Protein 3N10 (pdb70)

CATH classification: 2.40.320.10

B-factor: mean 28.27, std 7.31, range [15.92, 54.37]

Sequence (352 aa):
HFVGKYEVELKFRVMDLTTLHEQLVAQKATAFTLNNHEKDIYLDANGQDLAKQQISMVLREMNPSGIRLWIVKGPGAERCEASNIEDVSKVQSMLATLGYHPAFTIEKQRSIYFVGKFHITVDHLTGLGDFAEIAIMTDDATELDKLKAECRDFANTFGLQVDQQEPRSYRQLLGFHFVGKYEVELKFRVMDLTTLHEQLVAQKATAFTLNNHEKDIYLDANGQDLAKQQISMVLREMNPSGIRLWIVKGPGAERCEASNIEDVSKVQSMLATLGYHPAFTIEKQRSIYFVGKFHITVDHLTGLGDFAEIAIMTDDATELDKLKAECRDFANTFGLQVDQQEPRSYRQLLGF

Foldseek 3Di:
DQDAFWKQKWKFADPDPVVLVVLCVVLVWAWDFFFWKKKWFWKAAPVRVQVVQCKIWTFIATPPVGWTWTKIADPDDIGIDIDTDNDSVVVQVVVVVVGIHGDDMFIWTWTWIDRVQWIWIWIQGVVPGIMIMIIHHDHDPVCSVVRNVVSVVVCVVSPNDPVGTDPDDVCRVVVD/DQDAFFKQKWKFADPDVPLLVVLCVVLVWDWPFAFWKKKWFWKAAPVRVQVVQCKIWIWIATPPVRWTKTKIADSDHGGIDIDTDNDSVVVQVVVVVVRIHGDDMAIWTWIWIDRVQWIKIWIQGVVQGIMIMIMHHDHDPVCNVVRNVVSQVVCVSSVGHPVRIDPDDPCVVVPD

Organism: Yersinia pestis (NCBI:txid632)

Structure (mmCIF, N/CA/C/O backbone):
data_3N10
#
_entry.id   3N10
#
_cell.length_a   64.477
_cell.length_b   38.124
_cell.length_c   80.658
_cell.angle_alpha   90.000
_cell.angle_beta   98.710
_cell.angle_gamma   90.000
#
_symmetry.space_group_name_H-M   'P 1 21 1'
#
loop_
_entity.id
_entity.type
_entity.pdbx_description
1 polymer 'Adenylate cyclase 2'
2 non-polymer "ADENOSINE-3',5'-CYCLIC-MONOPHOSPHATE"
3 non-polymer 'MANGANESE (II) ION'
4 non-polymer 'SULFATE ION'
5 water water
#
loop_
_atom_site.group_PDB
_atom_site.id
_atom_site.type_symbol
_atom_site.label_atom_id
_atom_site.label_alt_id
_atom_site.label_comp_id
_atom_site.label_asym_id
_atom_site.label_entity_id
_atom_site.label_seq_id
_atom_site.pdbx_PDB_ins_code
_atom_site.Cartn_x
_atom_site.Cartn_y
_atom_site.Cartn_z
_atom_site.occupancy
_atom_site.B_iso_or_equiv
_atom_site.auth_seq_id
_atom_site.auth_comp_id
_atom_site.auth_asym_id
_atom_site.auth_atom_id
_atom_site.pdbx_PDB_model_num
ATOM 1 N N . HIS A 1 4 ? -13.103 -4.505 19.235 1.00 40.24 4 HIS A N 1
ATOM 2 C CA . HIS A 1 4 ? -12.763 -3.950 17.880 1.00 40.15 4 HIS A CA 1
ATOM 3 C C . HIS A 1 4 ? -11.300 -3.772 17.505 1.00 40.57 4 HIS A C 1
ATOM 4 O O . HIS A 1 4 ? -10.976 -3.537 16.315 1.00 41.94 4 HIS A O 1
ATOM 11 N N . PHE A 1 5 ? -10.440 -3.828 18.503 1.00 39.62 5 PHE A N 1
ATOM 12 C CA . PHE A 1 5 ? -9.006 -3.570 18.309 1.00 38.54 5 PHE A CA 1
ATOM 13 C C . PHE A 1 5 ? -8.155 -4.646 18.955 1.00 37.52 5 PHE A C 1
ATOM 14 O O . PHE A 1 5 ? -7.055 -4.372 19.457 1.00 37.42 5 PHE A O 1
ATOM 22 N N . VAL A 1 6 ? -8.657 -5.875 18.894 1.00 36.77 6 VAL A N 1
ATOM 23 C CA . VAL A 1 6 ? -8.005 -7.012 19.525 1.00 35.41 6 VAL A CA 1
ATOM 24 C C . VAL A 1 6 ? -7.273 -7.897 18.515 1.00 34.42 6 VAL A C 1
ATOM 25 O O . VAL A 1 6 ? -7.886 -8.436 17.587 1.00 34.01 6 VAL A O 1
ATOM 29 N N . GLY A 1 7 ? -5.956 -8.013 18.687 1.00 32.80 7 GLY A N 1
ATOM 30 C CA . GLY A 1 7 ? -5.141 -8.781 17.769 1.00 33.18 7 GLY A CA 1
ATOM 31 C C . GLY A 1 7 ? -3.776 -8.230 17.466 1.00 32.71 7 GLY A C 1
ATOM 32 O O . GLY A 1 7 ? -3.372 -7.168 17.974 1.00 33.76 7 GLY A O 1
ATOM 33 N N . LYS A 1 8 ? -3.068 -8.964 16.628 1.00 30.75 8 LYS A N 1
ATOM 34 C CA . LYS A 1 8 ? -1.758 -8.604 16.159 1.00 30.54 8 LYS A CA 1
ATOM 35 C C . LYS A 1 8 ? -1.768 -8.275 14.682 1.00 27.64 8 LYS A C 1
ATOM 36 O O . LYS A 1 8 ? -0.733 -7.890 14.147 1.00 26.56 8 LYS A O 1
ATOM 42 N N . TYR A 1 9 ? -2.904 -8.502 14.009 1.00 26.87 9 TYR A N 1
ATOM 43 C CA . TYR A 1 9 ? -2.983 -8.221 12.576 1.00 26.63 9 TYR A CA 1
ATOM 44 C C . TYR A 1 9 ? -4.150 -7.298 12.306 1.00 25.46 9 TYR A C 1
ATOM 45 O O . TYR A 1 9 ? -5.216 -7.496 12.860 1.00 24.62 9 TYR A O 1
ATOM 54 N N . GLU A 1 10 ? -3.926 -6.298 11.460 1.00 26.11 10 GLU A N 1
ATOM 55 C CA . GLU A 1 10 ? -5.011 -5.412 11.057 1.00 26.61 10 GLU A CA 1
ATOM 56 C C . GLU A 1 10 ? -5.204 -5.595 9.578 1.00 25.51 10 GLU A C 1
ATOM 57 O O . GLU A 1 10 ? -4.372 -5.203 8.772 1.00 26.68 10 GLU A O 1
ATOM 63 N N . VAL A 1 11 ? -6.303 -6.245 9.237 1.00 22.02 11 VAL A N 1
ATOM 64 C CA . VAL A 1 11 ? -6.645 -6.459 7.831 1.00 22.09 11 VAL A CA 1
ATOM 65 C C . VAL A 1 11 ? -7.376 -5.209 7.325 1.00 23.14 11 VAL A C 1
ATOM 66 O O . VAL A 1 11 ? -8.328 -4.754 7.951 1.00 23.20 11 VAL A O 1
ATOM 70 N N . GLU A 1 12 ? -6.902 -4.612 6.235 1.00 23.28 12 GLU A N 1
ATOM 71 C CA . GLU A 1 12 ? -7.443 -3.301 5.845 1.00 26.01 12 GLU A CA 1
ATOM 72 C C . GLU A 1 12 ? -7.427 -3.064 4.346 1.00 24.56 12 GLU A C 1
ATOM 73 O O . GLU A 1 12 ? -6.620 -3.665 3.633 1.00 23.97 12 GLU A O 1
ATOM 79 N N . LEU A 1 13 ? -8.304 -2.166 3.909 1.00 23.02 13 LEU A N 1
ATOM 80 C CA . LEU A 1 13 ? -8.341 -1.633 2.528 1.00 22.38 13 LEU A CA 1
ATOM 81 C C . LEU A 1 13 ? -8.584 -0.143 2.683 1.00 22.28 13 LEU A C 1
ATOM 82 O O . LEU A 1 13 ? -9.560 0.263 3.315 1.00 21.51 13 LEU A O 1
ATOM 87 N N . LYS A 1 14 ? -7.694 0.677 2.114 1.00 21.83 14 LYS A N 1
ATOM 88 C CA . LYS A 1 14 ? -7.771 2.115 2.166 1.00 21.89 14 LYS A CA 1
ATOM 89 C C . LYS A 1 14 ? -8.078 2.750 0.793 1.00 21.91 14 LYS A C 1
ATOM 90 O O . LYS A 1 14 ? -7.592 2.244 -0.223 1.00 21.21 14 LYS A O 1
ATOM 96 N N . PHE A 1 15 ? -8.853 3.844 0.819 1.00 21.58 15 PHE A N 1
ATOM 97 C CA . PHE A 1 15 ? -9.334 4.563 -0.395 1.00 21.69 15 PHE A CA 1
ATOM 98 C C . PHE A 1 15 ? -9.176 6.067 -0.246 1.00 24.10 15 PHE A C 1
ATOM 99 O O . PHE A 1 15 ? -9.430 6.585 0.846 1.00 24.80 15 PHE A O 1
ATOM 107 N N . ARG A 1 16 ? -8.823 6.783 -1.325 1.00 23.98 16 ARG A N 1
ATOM 108 C CA . ARG A 1 16 ? -9.082 8.236 -1.375 1.00 26.65 16 ARG A CA 1
ATOM 109 C C . ARG A 1 16 ? -10.568 8.447 -1.355 1.00 26.39 16 ARG A C 1
ATOM 110 O O . ARG A 1 16 ? -11.341 7.599 -1.903 1.00 26.82 16 ARG A O 1
ATOM 118 N N . VAL A 1 17 ? -11.001 9.485 -0.644 1.00 26.51 17 VAL A N 1
ATOM 119 C CA . VAL A 1 17 ? -12.382 9.903 -0.640 1.00 29.83 17 VAL A CA 1
ATOM 120 C C . VAL A 1 17 ? -12.501 11.203 -1.427 1.00 32.20 17 VAL A C 1
ATOM 121 O O . VAL A 1 17 ? -11.843 12.187 -1.101 1.00 32.15 17 VAL A O 1
ATOM 125 N N . MET A 1 18 ? -13.350 11.190 -2.442 1.00 35.98 18 MET A N 1
ATOM 126 C CA . MET A 1 18 ? -13.474 12.356 -3.330 1.00 39.37 18 MET A CA 1
ATOM 127 C C . MET A 1 18 ? -14.611 13.295 -2.885 1.00 40.47 18 MET A C 1
ATOM 128 O O . MET A 1 18 ? -14.537 14.507 -3.131 1.00 41.85 18 MET A O 1
ATOM 133 N N . ASP A 1 19 ? -15.645 12.750 -2.231 1.00 41.74 19 ASP A N 1
ATOM 134 C CA . ASP A 1 19 ? -16.749 13.551 -1.690 1.00 42.36 19 ASP A CA 1
ATOM 135 C C . ASP A 1 19 ? -17.175 13.114 -0.283 1.00 41.37 19 ASP A C 1
ATOM 136 O O . ASP A 1 19 ? -17.790 12.060 -0.116 1.00 40.48 19 ASP A O 1
ATOM 141 N N . LEU A 1 20 ? -16.871 13.950 0.716 1.00 41.50 20 LEU A N 1
ATOM 142 C CA . LEU A 1 20 ? -17.208 13.674 2.116 1.00 41.02 20 LEU A CA 1
ATOM 143 C C . LEU A 1 20 ? -18.710 13.564 2.456 1.00 41.16 20 LEU A C 1
ATOM 144 O O . LEU A 1 20 ? -19.096 12.797 3.332 1.00 41.08 20 LEU A O 1
ATOM 149 N N . THR A 1 21 ? -19.555 14.333 1.759 1.00 41.51 21 THR A N 1
ATOM 150 C CA . THR A 1 21 ? -21.006 14.246 1.940 1.00 41.13 21 THR A CA 1
ATOM 151 C C . THR A 1 21 ? -21.500 12.850 1.544 1.00 39.68 21 THR A C 1
ATOM 152 O O . THR A 1 21 ? -22.275 12.238 2.272 1.00 39.05 21 THR A O 1
ATOM 156 N N . THR A 1 22 ? -21.034 12.361 0.398 1.00 39.75 22 THR A N 1
ATOM 157 C CA . THR A 1 22 ? -21.378 11.021 -0.083 1.00 39.18 22 THR A CA 1
ATOM 158 C C . THR A 1 22 ? -20.859 9.949 0.877 1.00 39.11 22 THR A C 1
ATOM 159 O O . THR A 1 22 ? -21.575 9.016 1.228 1.00 38.04 22 THR A O 1
ATOM 163 N N . LEU A 1 23 ? -19.611 10.097 1.309 1.00 37.71 23 LEU A N 1
ATOM 164 C CA . LEU A 1 23 ? -19.114 9.219 2.367 1.00 37.46 23 LEU A CA 1
ATOM 165 C C . LEU A 1 23 ? -20.059 9.230 3.571 1.00 36.21 23 LEU A C 1
ATOM 166 O O . LEU A 1 23 ? -20.427 8.183 4.090 1.00 34.90 23 LEU A O 1
ATOM 171 N N . HIS A 1 24 ? -20.467 10.410 4.035 1.00 36.61 24 HIS A N 1
ATOM 172 C CA . HIS A 1 24 ? -21.332 10.427 5.206 1.00 38.39 24 HIS A CA 1
ATOM 173 C C . HIS A 1 24 ? -22.673 9.685 4.972 1.00 38.20 24 HIS A C 1
ATOM 174 O O . HIS A 1 24 ? -23.199 9.006 5.873 1.00 38.42 24 HIS A O 1
ATOM 181 N N . GLU A 1 25 ? -23.202 9.833 3.759 1.00 38.80 25 GLU A N 1
ATOM 182 C CA . GLU A 1 25 ? -24.411 9.129 3.311 1.00 39.72 25 GLU A CA 1
ATOM 183 C C . GLU A 1 25 ? -24.168 7.630 3.277 1.00 38.70 25 GLU A C 1
ATOM 184 O O . GLU A 1 25 ? -24.991 6.869 3.784 1.00 39.68 25 GLU A O 1
ATOM 190 N N . GLN A 1 26 ? -23.046 7.213 2.679 1.00 37.67 26 GLN A N 1
ATOM 191 C CA . GLN A 1 26 ? -22.621 5.810 2.708 1.00 36.55 26 GLN A CA 1
ATOM 192 C C . GLN A 1 26 ? -22.602 5.290 4.157 1.00 36.44 26 GLN A C 1
ATOM 193 O O . GLN A 1 26 ? -23.151 4.230 4.424 1.00 36.25 26 GLN A O 1
ATOM 199 N N . LEU A 1 27 ? -22.009 6.055 5.092 1.00 36.26 27 LEU A N 1
ATOM 200 C CA . LEU A 1 27 ? -22.038 5.734 6.530 1.00 36.33 27 LEU A CA 1
ATOM 201 C C . LEU A 1 27 ? -23.437 5.543 7.100 1.00 37.46 27 LEU A C 1
ATOM 202 O O . LEU A 1 27 ? -23.692 4.564 7.801 1.00 37.71 27 LEU A O 1
ATOM 207 N N . VAL A 1 28 ? -24.318 6.505 6.810 1.00 38.10 28 VAL A N 1
ATOM 208 C CA . VAL A 1 28 ? -25.724 6.466 7.227 1.00 39.84 28 VAL A CA 1
ATOM 209 C C . VAL A 1 28 ? -26.416 5.201 6.674 1.00 39.57 28 VAL A C 1
ATOM 210 O O . VAL A 1 28 ? -27.006 4.425 7.430 1.00 39.67 28 VAL A O 1
ATOM 214 N N . ALA A 1 29 ? -26.268 4.970 5.368 1.00 40.45 29 ALA A N 1
ATOM 215 C CA . ALA A 1 29 ? -26.830 3.782 4.703 1.00 40.58 29 ALA A CA 1
ATOM 216 C C . ALA A 1 29 ? -26.417 2.456 5.348 1.00 41.06 29 ALA A C 1
ATOM 217 O O . ALA A 1 29 ? -27.173 1.473 5.312 1.00 41.29 29 ALA A O 1
ATOM 219 N N . GLN A 1 30 ? -25.225 2.420 5.945 1.00 40.10 30 GLN A N 1
ATOM 220 C CA . GLN A 1 30 ? -24.756 1.208 6.623 1.00 39.41 30 GLN A CA 1
ATOM 221 C C . GLN A 1 30 ? -25.042 1.197 8.132 1.00 38.79 30 GLN A C 1
ATOM 222 O O . GLN A 1 30 ? -24.596 0.298 8.845 1.00 38.44 30 GLN A O 1
ATOM 228 N N . LYS A 1 31 ? -25.764 2.208 8.608 1.00 38.35 31 LYS A N 1
ATOM 229 C CA . LYS A 1 31 ? -26.031 2.417 10.052 1.00 37.35 31 LYS A CA 1
ATOM 230 C C . LYS A 1 31 ? -24.778 2.453 10.939 1.00 36.48 31 LYS A C 1
ATOM 231 O O . LYS A 1 31 ? -24.801 1.990 12.097 1.00 35.98 31 LYS A O 1
ATOM 237 N N . ALA A 1 32 ? -23.695 3.032 10.405 1.00 34.94 32 ALA A N 1
ATOM 238 C CA . ALA A 1 32 ? -22.430 3.151 11.156 1.00 34.20 32 ALA A CA 1
ATOM 239 C C . ALA A 1 32 ? -22.668 3.897 12.442 1.00 33.75 32 ALA A C 1
ATOM 240 O O . ALA A 1 32 ? -23.447 4.866 12.458 1.00 34.84 32 ALA A O 1
ATOM 242 N N . THR A 1 33 ? -22.001 3.452 13.503 1.00 33.04 33 THR A N 1
ATOM 243 C CA . THR A 1 33 ? -21.993 4.162 14.797 1.00 32.13 33 THR A CA 1
ATOM 244 C C . THR A 1 33 ? -20.661 4.877 15.108 1.00 31.66 33 THR A C 1
ATOM 245 O O . THR A 1 33 ? -19.580 4.389 14.748 1.00 29.37 33 THR A O 1
ATOM 249 N N . ALA A 1 34 ? -20.710 6.041 15.766 1.00 29.86 34 ALA A N 1
ATOM 250 C CA . ALA A 1 34 ? -19.455 6.763 16.027 1.00 30.31 34 ALA A CA 1
ATOM 251 C C . ALA A 1 34 ? -18.658 6.185 17.191 1.00 31.11 34 ALA A C 1
ATOM 252 O O . ALA A 1 34 ? -19.221 5.940 18.271 1.00 32.69 34 ALA A O 1
ATOM 254 N N . PHE A 1 35 ? -17.372 5.934 16.980 1.00 28.88 35 PHE A N 1
ATOM 255 C CA . PHE A 1 35 ? -16.455 5.594 18.074 1.00 29.51 35 PHE A CA 1
ATOM 256 C C . PHE A 1 35 ? -15.807 6.846 18.593 1.00 29.95 35 PHE A C 1
ATOM 257 O O . PHE A 1 35 ? -16.083 7.272 19.718 1.00 32.93 35 PHE A O 1
ATOM 265 N N . THR A 1 36 ? -14.980 7.494 17.774 1.00 28.74 36 THR A N 1
ATOM 266 C CA . THR A 1 36 ? -14.384 8.779 18.142 1.00 28.87 36 THR A CA 1
ATOM 267 C C . THR A 1 36 ? -14.420 9.685 16.917 1.00 28.09 36 THR A C 1
ATOM 268 O O . THR A 1 36 ? -14.182 9.219 15.799 1.00 27.27 36 THR A O 1
ATOM 272 N N . LEU A 1 37 ? -14.747 10.972 17.105 1.00 26.20 37 LEU A N 1
ATOM 273 C CA . LEU A 1 37 ? -14.911 11.891 15.969 1.00 25.60 37 LEU A CA 1
ATOM 274 C C . LEU A 1 37 ? -13.965 13.069 16.036 1.00 25.89 37 LEU A C 1
ATOM 275 O O . LEU A 1 37 ? -13.736 13.615 17.132 1.00 26.53 37 LEU A O 1
ATOM 280 N N . ASN A 1 38 ? -13.390 13.386 14.879 1.00 25.62 38 ASN A N 1
ATOM 281 C CA . ASN A 1 38 ? -12.619 14.583 14.669 1.00 28.09 38 ASN A CA 1
ATOM 282 C C . ASN A 1 38 ? -11.465 14.757 15.656 1.00 28.61 38 ASN A C 1
ATOM 283 O O . ASN A 1 38 ? -11.236 15.866 16.218 1.00 29.86 38 ASN A O 1
ATOM 288 N N . ASN A 1 39 ? -10.713 13.684 15.896 1.00 26.65 39 ASN A N 1
ATOM 289 C CA . ASN A 1 39 ? -9.474 13.837 16.692 1.00 26.96 39 ASN A CA 1
ATOM 290 C C . ASN A 1 39 ? -8.290 14.272 15.891 1.00 26.47 39 ASN A C 1
ATOM 291 O O . ASN A 1 39 ? -8.115 13.823 14.742 1.00 26.45 39 ASN A O 1
ATOM 296 N N . HIS A 1 40 ? -7.470 15.160 16.470 1.00 24.73 40 HIS A N 1
ATOM 297 C CA . HIS A 1 40 ? -6.222 15.483 15.872 1.00 25.95 40 HIS A CA 1
ATOM 298 C C . HIS A 1 40 ? -5.312 14.386 16.434 1.00 25.99 40 HIS A C 1
ATOM 299 O O . HIS A 1 40 ? -5.218 14.204 17.660 1.00 26.77 40 HIS A O 1
ATOM 306 N N . GLU A 1 41 ? -4.697 13.624 15.536 1.00 24.09 41 GLU A N 1
ATOM 307 C CA . GLU A 1 41 ? -3.678 12.635 15.950 1.00 22.57 41 GLU A CA 1
ATOM 308 C C . GLU A 1 41 ? -2.296 13.115 15.521 1.00 22.08 41 GLU A C 1
ATOM 309 O O . GLU A 1 41 ? -2.055 13.449 14.353 1.00 24.85 41 GLU A O 1
ATOM 315 N N . LYS A 1 42 ? -1.390 13.141 16.485 1.00 21.71 42 LYS A N 1
ATOM 316 C CA . LYS A 1 42 ? 0.001 13.434 16.213 1.00 21.35 42 LYS A CA 1
ATOM 317 C C . LYS A 1 42 ? 0.798 12.150 16.443 1.00 21.69 42 LYS A C 1
ATOM 318 O O . LYS A 1 42 ? 0.871 11.644 17.585 1.00 21.07 42 LYS A O 1
ATOM 324 N N . ASP A 1 43 ? 1.403 11.653 15.382 1.00 19.61 43 ASP A N 1
ATOM 325 C CA . ASP A 1 43 ? 2.202 10.401 15.426 1.00 19.78 43 ASP A CA 1
ATOM 326 C C . ASP A 1 43 ? 3.684 10.735 15.348 1.00 20.84 43 ASP A C 1
ATOM 327 O O . ASP A 1 43 ? 4.141 11.211 14.310 1.00 21.06 43 ASP A O 1
ATOM 332 N N . ILE A 1 44 ? 4.426 10.428 16.420 1.00 18.99 44 ILE A N 1
ATOM 333 C CA . ILE A 1 44 ? 5.862 10.586 16.390 1.00 18.26 44 ILE A CA 1
ATOM 334 C C . ILE A 1 44 ? 6.438 9.224 16.029 1.00 18.52 44 ILE A C 1
ATOM 335 O O . ILE A 1 44 ? 6.229 8.253 16.766 1.00 17.97 44 ILE A O 1
ATOM 340 N N . TYR A 1 45 ? 7.142 9.142 14.916 1.00 17.89 45 TYR A N 1
ATOM 341 C CA . TYR A 1 45 ? 7.755 7.874 14.516 1.00 18.96 45 TYR A CA 1
ATOM 342 C C . TYR A 1 45 ? 9.164 7.841 15.061 1.00 20.05 45 TYR A C 1
ATOM 343 O O . TYR A 1 45 ? 9.922 8.811 14.914 1.00 19.62 45 TYR A O 1
ATOM 352 N N . LEU A 1 46 ? 9.525 6.699 15.620 1.00 19.50 46 LEU A N 1
ATOM 353 C CA . LEU A 1 46 ? 10.865 6.519 16.216 1.00 19.29 46 LEU A CA 1
ATOM 354 C C . LEU A 1 46 ? 11.659 5.501 15.430 1.00 20.19 46 LEU A C 1
ATOM 355 O O . LEU A 1 46 ? 11.146 4.454 14.998 1.00 21.85 46 LEU A O 1
ATOM 360 N N . ASP A 1 47 ? 12.968 5.703 15.349 1.00 20.94 47 ASP A N 1
ATOM 361 C CA . ASP A 1 47 ? 13.761 4.644 14.765 1.00 21.04 47 ASP A CA 1
ATOM 362 C C . ASP A 1 47 ? 15.208 4.779 15.275 1.00 22.24 47 ASP A C 1
ATOM 363 O O . ASP A 1 47 ? 15.578 5.789 15.896 1.00 21.42 47 ASP A O 1
ATOM 368 N N . ALA A 1 48 ? 15.998 3.744 14.981 1.00 25.27 48 ALA A N 1
ATOM 369 C CA . ALA A 1 48 ? 17.401 3.748 15.416 1.00 28.08 48 ALA A CA 1
ATOM 370 C C . ALA A 1 48 ? 18.219 4.633 14.478 1.00 31.06 48 ALA A C 1
ATOM 371 O O . ALA A 1 48 ? 17.709 5.077 13.428 1.00 32.26 48 ALA A O 1
ATOM 373 N N . ASN A 1 49 ? 19.468 4.915 14.849 1.00 33.31 49 ASN A N 1
ATOM 374 C CA . ASN A 1 49 ? 20.254 5.875 14.090 1.00 36.36 49 ASN A CA 1
ATOM 375 C C . ASN A 1 49 ? 20.441 5.520 12.621 1.00 36.65 49 ASN A C 1
ATOM 376 O O . ASN A 1 49 ? 20.461 6.414 11.766 1.00 39.43 49 ASN A O 1
ATOM 381 N N . GLY A 1 50 ? 20.593 4.236 12.335 1.00 36.40 50 GLY A N 1
ATOM 382 C CA . GLY A 1 50 ? 20.763 3.790 10.973 1.00 35.47 50 GLY A CA 1
ATOM 383 C C . GLY A 1 50 ? 19.465 3.281 10.373 1.00 35.13 50 GLY A C 1
ATOM 384 O O . GLY A 1 50 ? 19.486 2.346 9.565 1.00 35.87 50 GLY A O 1
ATOM 385 N N . GLN A 1 51 ? 18.331 3.878 10.776 1.00 33.50 51 GLN A N 1
ATOM 386 C CA . GLN A 1 51 ? 16.995 3.460 10.271 1.00 33.17 51 GLN A CA 1
ATOM 387 C C . GLN A 1 51 ? 16.769 1.942 10.380 1.00 30.80 51 GLN A C 1
ATOM 388 O O . GLN A 1 51 ? 16.119 1.323 9.530 1.00 29.48 51 GLN A O 1
ATOM 394 N N . ASP A 1 52 ? 17.267 1.322 11.461 1.00 28.72 52 ASP A N 1
ATOM 395 C CA . ASP A 1 52 ? 17.181 -0.126 11.625 1.00 28.04 52 ASP A CA 1
ATOM 396 C C . ASP A 1 52 ? 15.789 -0.751 11.466 1.00 27.69 52 ASP A C 1
ATOM 397 O O . ASP A 1 52 ? 15.679 -1.839 10.894 1.00 28.49 52 ASP A O 1
ATOM 402 N N . LEU A 1 53 ? 14.755 -0.073 12.004 1.00 24.88 53 LEU A N 1
ATOM 403 C CA . LEU A 1 53 ? 13.414 -0.611 11.944 1.00 23.99 53 LEU A CA 1
ATOM 404 C C . LEU A 1 53 ? 12.838 -0.523 10.524 1.00 23.58 53 LEU A C 1
ATOM 405 O O . LEU A 1 53 ? 12.225 -1.471 10.047 1.00 24.36 53 LEU A O 1
ATOM 410 N N . ALA A 1 54 ? 13.033 0.633 9.904 1.00 24.98 54 ALA A N 1
ATOM 411 C CA . ALA A 1 54 ? 12.512 0.867 8.515 1.00 24.85 54 ALA A CA 1
ATOM 412 C C . ALA A 1 54 ? 13.124 -0.160 7.533 1.00 27.22 54 ALA A C 1
ATOM 413 O O . ALA A 1 54 ? 12.441 -0.655 6.603 1.00 25.87 54 ALA A O 1
ATOM 415 N N . LYS A 1 55 ? 14.399 -0.490 7.743 1.00 28.49 55 LYS A N 1
ATOM 416 C CA . LYS A 1 55 ? 15.091 -1.517 6.919 1.00 30.63 55 LYS A CA 1
ATOM 417 C C . LYS A 1 55 ? 14.490 -2.936 7.097 1.00 30.22 55 LYS A C 1
ATOM 418 O O . LYS A 1 55 ? 14.772 -3.844 6.292 1.00 31.82 55 LYS A O 1
ATOM 424 N N . GLN A 1 56 ? 13.672 -3.133 8.149 1.00 29.13 56 GLN A N 1
ATOM 425 C CA . GLN A 1 56 ? 12.913 -4.344 8.415 1.00 28.71 56 GLN A CA 1
ATOM 426 C C . GLN A 1 56 ? 11.404 -4.217 8.110 1.00 27.99 56 GLN A C 1
ATOM 427 O O . GLN A 1 56 ? 10.640 -5.124 8.440 1.00 28.53 56 GLN A O 1
ATOM 433 N N . GLN A 1 57 ? 11.004 -3.111 7.474 1.00 28.53 57 GLN A N 1
ATOM 434 C CA . GLN A 1 57 ? 9.596 -2.809 7.192 1.00 29.69 57 GLN A CA 1
ATOM 435 C C . GLN A 1 57 ? 8.779 -2.663 8.493 1.00 26.43 57 GLN A C 1
ATOM 436 O O . GLN A 1 57 ? 7.611 -3.074 8.563 1.00 25.47 57 GLN A O 1
ATOM 442 N N . ILE A 1 58 ? 9.433 -2.148 9.547 1.00 23.58 58 ILE A N 1
ATOM 443 C CA . ILE A 1 58 ? 8.776 -1.925 10.824 1.00 23.07 58 ILE A CA 1
ATOM 444 C C . ILE A 1 58 ? 8.662 -0.426 11.089 1.00 20.96 58 ILE A C 1
ATOM 445 O O . ILE A 1 58 ? 9.603 0.293 10.825 1.00 21.53 58 ILE A O 1
ATOM 450 N N . SER A 1 59 ? 7.518 0.040 11.583 1.00 20.61 59 SER A N 1
ATOM 451 C CA . SER A 1 59 ? 7.364 1.411 12.042 1.00 20.47 59 SER A CA 1
ATOM 452 C C . SER A 1 59 ? 6.988 1.366 13.546 1.00 19.54 59 SER A C 1
ATOM 453 O O . SER A 1 59 ? 6.274 0.477 13.973 1.00 20.08 59 SER A O 1
ATOM 456 N N . MET A 1 60 ? 7.455 2.338 14.295 1.00 19.23 60 MET A N 1
ATOM 457 C CA . MET A 1 60 ? 7.114 2.381 15.718 1.00 19.22 60 MET A CA 1
ATOM 458 C C . MET A 1 60 ? 6.702 3.847 16.002 1.00 18.61 60 MET A C 1
ATOM 459 O O . MET A 1 60 ? 7.422 4.786 15.669 1.00 18.60 60 MET A O 1
ATOM 464 N N . VAL A 1 61 ? 5.528 3.968 16.561 1.00 18.56 61 VAL A N 1
ATOM 465 C CA . VAL A 1 61 ? 4.855 5.268 16.726 1.00 17.96 61 VAL A CA 1
ATOM 466 C C . VAL A 1 61 ? 4.452 5.481 18.185 1.00 18.52 61 VAL A C 1
ATOM 467 O O . VAL A 1 61 ? 3.917 4.551 18.847 1.00 18.83 61 VAL A O 1
ATOM 471 N N . LEU A 1 62 ? 4.621 6.725 18.644 1.00 17.42 62 LEU A N 1
ATOM 472 C CA . LEU A 1 62 ? 3.917 7.215 19.848 1.00 17.45 62 LEU A CA 1
ATOM 473 C C . LEU A 1 62 ? 2.837 8.183 19.347 1.00 18.95 62 LEU A C 1
ATOM 474 O O . LEU A 1 62 ? 3.144 9.228 18.715 1.00 19.67 62 LEU A O 1
ATOM 479 N N . ARG A 1 63 ? 1.587 7.815 19.616 1.00 18.09 63 ARG A N 1
ATOM 480 C CA . ARG A 1 63 ? 0.450 8.550 19.081 1.00 19.46 63 ARG A CA 1
ATOM 481 C C . ARG A 1 63 ? -0.279 9.282 20.200 1.00 21.45 63 ARG A C 1
ATOM 482 O O . ARG A 1 63 ? -0.540 8.680 21.227 1.00 21.10 63 ARG A O 1
ATOM 490 N N . GLU A 1 64 ? -0.593 10.582 19.991 1.00 22.41 64 GLU A N 1
ATOM 491 C CA . GLU A 1 64 ? -1.402 11.328 20.945 1.00 27.11 64 GLU A CA 1
ATOM 492 C C . GLU A 1 64 ? -2.642 11.786 20.194 1.00 26.69 64 GLU A C 1
ATOM 493 O O . GLU A 1 64 ? -2.518 12.398 19.136 1.00 24.97 64 GLU A O 1
ATOM 499 N N . MET A 1 65 ? -3.814 11.519 20.771 1.00 28.20 65 MET A N 1
ATOM 500 C CA . MET A 1 65 ? -5.099 11.806 20.115 1.00 31.53 65 MET A CA 1
ATOM 501 C C . MET A 1 65 ? -5.813 12.844 20.981 1.00 31.75 65 MET A C 1
ATOM 502 O O . MET A 1 65 ? -5.939 12.627 22.187 1.00 33.07 65 MET A O 1
ATOM 507 N N . ASN A 1 66 ? -6.220 13.966 20.381 1.00 31.59 66 ASN A N 1
ATOM 508 C CA . ASN A 1 66 ? -6.883 15.058 21.086 1.00 32.43 66 ASN A CA 1
ATOM 509 C C . ASN A 1 66 ? -8.123 15.458 20.310 1.00 32.26 66 ASN A C 1
ATOM 510 O O . ASN A 1 66 ? -8.042 15.596 19.103 1.00 31.81 66 ASN A O 1
ATOM 515 N N . PRO A 1 67 ? -9.247 15.713 21.005 1.00 33.35 67 PRO A N 1
ATOM 516 C CA . PRO A 1 67 ? -9.342 15.836 22.455 1.00 34.44 67 PRO A CA 1
ATOM 517 C C . PRO A 1 67 ? -9.582 14.524 23.221 1.00 35.23 67 PRO A C 1
ATOM 518 O O . PRO A 1 67 ? -9.630 14.554 24.444 1.00 37.26 67 PRO A O 1
ATOM 522 N N . SER A 1 68 ? -9.715 13.391 22.528 1.00 36.41 68 SER A N 1
ATOM 523 C CA . SER A 1 68 ? -10.084 12.134 23.200 1.00 36.95 68 SER A CA 1
ATOM 524 C C . SER A 1 68 ? -9.108 11.715 24.302 1.00 37.04 68 SER A C 1
ATOM 525 O O . SER A 1 68 ? -9.485 10.927 25.165 1.00 37.44 68 SER A O 1
ATOM 528 N N . GLY A 1 69 ? -7.875 12.255 24.286 1.00 36.93 69 GLY A N 1
ATOM 529 C CA . GLY A 1 69 ? -6.887 12.046 25.360 1.00 36.66 69 GLY A CA 1
ATOM 530 C C . GLY A 1 69 ? -6.114 10.717 25.309 1.00 35.85 69 GLY A C 1
ATOM 531 O O . GLY A 1 69 ? -5.240 10.475 26.131 1.00 37.37 69 GLY A O 1
ATOM 532 N N . ILE A 1 70 ? -6.460 9.860 24.362 1.00 34.96 70 ILE A N 1
ATOM 533 C CA . ILE A 1 70 ? -5.834 8.548 24.250 1.00 33.75 70 ILE A CA 1
ATOM 534 C C . ILE A 1 70 ? -4.323 8.700 23.829 1.00 30.95 70 ILE A C 1
ATOM 535 O O . ILE A 1 70 ? -3.971 9.588 23.051 1.00 29.62 70 ILE A O 1
ATOM 540 N N . ARG A 1 71 ? -3.439 7.888 24.416 1.00 28.77 71 ARG A N 1
ATOM 541 C CA . ARG A 1 71 ? -2.036 7.858 23.984 1.00 26.83 71 ARG A CA 1
ATOM 542 C C . ARG A 1 71 ? -1.694 6.403 23.769 1.00 24.97 71 ARG A C 1
ATOM 543 O O . ARG A 1 71 ? -1.978 5.542 24.626 1.00 25.07 71 ARG A O 1
ATOM 551 N N . LEU A 1 72 ? -1.099 6.132 22.627 1.00 22.80 72 LEU A N 1
ATOM 552 C CA . LEU A 1 72 ? -0.842 4.740 22.177 1.00 20.80 72 LEU A CA 1
ATOM 553 C C . LEU A 1 72 ? 0.620 4.632 21.815 1.00 20.29 72 LEU A C 1
ATOM 554 O O . LEU A 1 72 ? 1.195 5.552 21.209 1.00 19.42 72 LEU A O 1
ATOM 559 N N . TRP A 1 73 ? 1.197 3.491 22.168 1.00 19.40 73 TRP A N 1
ATOM 560 C CA . TRP A 1 73 ? 2.477 3.041 21.647 1.00 19.51 73 TRP A CA 1
ATOM 561 C C . TRP A 1 73 ? 2.175 1.924 20.640 1.00 19.90 73 TRP A C 1
ATOM 562 O O . TRP A 1 73 ? 1.467 0.957 20.962 1.00 18.91 73 TRP A O 1
ATOM 573 N N . ILE A 1 74 ? 2.625 2.138 19.407 1.00 17.36 74 ILE A N 1
ATOM 574 C CA . ILE A 1 74 ? 2.271 1.292 18.264 1.00 18.25 74 ILE A CA 1
ATOM 575 C C . ILE A 1 74 ? 3.500 0.713 17.576 1.00 18.37 74 ILE A C 1
ATOM 576 O O . ILE A 1 74 ? 4.467 1.420 17.366 1.00 18.52 74 ILE A O 1
ATOM 581 N N . VAL A 1 75 ? 3.466 -0.606 17.286 1.00 19.74 75 VAL A N 1
ATOM 582 C CA . VAL A 1 75 ? 4.496 -1.217 16.472 1.00 19.44 75 VAL A CA 1
ATOM 583 C C . VAL A 1 75 ? 3.814 -1.894 15.262 1.00 20.37 75 VAL A C 1
ATOM 584 O O . VAL A 1 75 ? 2.924 -2.748 15.415 1.00 21.35 75 VAL A O 1
ATOM 588 N N . LYS A 1 76 ? 4.172 -1.417 14.093 1.00 20.88 76 LYS A N 1
ATOM 589 C CA . LYS A 1 76 ? 3.599 -1.895 12.836 1.00 23.14 76 LYS A CA 1
ATOM 590 C C . LYS A 1 76 ? 4.655 -2.698 12.075 1.00 23.06 76 LYS A C 1
ATOM 591 O O . LYS A 1 76 ? 5.785 -2.308 12.039 1.00 24.37 76 LYS A O 1
ATOM 597 N N . GLY A 1 77 ? 4.259 -3.804 11.455 1.00 23.83 77 GLY A N 1
ATOM 598 C CA . GLY A 1 77 ? 5.192 -4.559 10.620 1.00 24.33 77 GLY A CA 1
ATOM 599 C C . GLY A 1 77 ? 5.829 -5.698 11.399 1.00 26.43 77 GLY A C 1
ATOM 600 O O . GLY A 1 77 ? 5.477 -5.948 12.566 1.00 25.49 77 GLY A O 1
ATOM 601 N N . PRO A 1 78 ? 6.766 -6.416 10.764 1.00 28.05 78 PRO A N 1
ATOM 602 C CA . PRO A 1 78 ? 7.309 -6.166 9.411 1.00 29.05 78 PRO A CA 1
ATOM 603 C C . PRO A 1 78 ? 6.216 -6.242 8.358 1.00 30.52 78 PRO A C 1
ATOM 604 O O . PRO A 1 78 ? 5.385 -7.132 8.400 1.00 29.81 78 PRO A O 1
ATOM 608 N N . GLY A 1 79 ? 6.222 -5.270 7.455 1.00 31.82 79 GLY A N 1
ATOM 609 C CA . GLY A 1 79 ? 5.225 -5.188 6.385 1.00 33.35 79 GLY A CA 1
ATOM 610 C C . GLY A 1 79 ? 3.887 -4.572 6.741 1.00 35.21 79 GLY A C 1
ATOM 611 O O . GLY A 1 79 ? 3.727 -3.931 7.791 1.00 35.86 79 GLY A O 1
ATOM 612 N N . ALA A 1 80 ? 2.910 -4.763 5.857 1.00 35.23 80 ALA A N 1
ATOM 613 C CA . ALA A 1 80 ? 1.669 -3.953 5.898 1.00 36.58 80 ALA A CA 1
ATOM 614 C C . ALA A 1 80 ? 0.459 -4.526 6.693 1.00 36.72 80 ALA A C 1
ATOM 615 O O . ALA A 1 80 ? -0.600 -3.891 6.751 1.00 39.20 80 ALA A O 1
ATOM 617 N N . GLU A 1 81 ? 0.602 -5.687 7.318 1.00 35.53 81 GLU A N 1
ATOM 618 C CA . GLU A 1 81 ? -0.509 -6.305 8.059 1.00 35.11 81 GLU A CA 1
ATOM 619 C C . GLU A 1 81 ? -0.353 -6.333 9.602 1.00 33.09 81 GLU A C 1
ATOM 620 O O . GLU A 1 81 ? -1.299 -6.106 10.381 1.00 33.48 81 GLU A O 1
ATOM 626 N N . ARG A 1 82 ? 0.846 -6.675 10.027 1.00 30.79 82 ARG A N 1
ATOM 627 C CA . ARG A 1 82 ? 1.183 -6.780 11.419 1.00 29.01 82 ARG A CA 1
ATOM 628 C C . ARG A 1 82 ? 1.016 -5.413 12.094 1.00 25.91 82 ARG A C 1
ATOM 629 O O . ARG A 1 82 ? 1.547 -4.437 11.622 1.00 24.71 82 ARG A O 1
ATOM 637 N N . CYS A 1 83 ? 0.279 -5.386 13.193 1.00 26.13 83 CYS A N 1
ATOM 638 C CA . CYS A 1 83 ? 0.033 -4.122 13.914 1.00 26.02 83 CYS A CA 1
ATOM 639 C C . CYS A 1 83 ? -0.375 -4.395 15.348 1.00 25.53 83 CYS A C 1
ATOM 640 O O . CYS A 1 83 ? -1.360 -5.115 15.599 1.00 24.61 83 CYS A O 1
ATOM 643 N N . GLU A 1 84 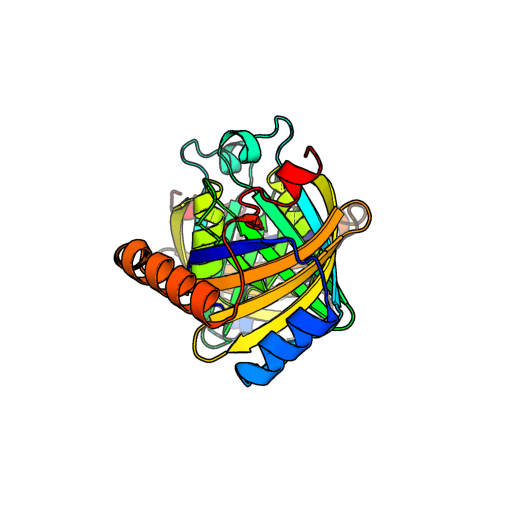? 0.401 -3.872 16.313 1.00 22.75 84 GLU A N 1
ATOM 644 C CA . GLU A 1 84 ? 0.019 -3.997 17.705 1.00 23.01 84 GLU A CA 1
ATOM 645 C C . GLU A 1 84 ? 0.134 -2.646 18.393 1.00 22.55 84 GLU A C 1
ATOM 646 O O . GLU A 1 84 ? 1.009 -1.866 18.045 1.00 22.61 84 GLU A O 1
ATOM 652 N N . ALA A 1 85 ? -0.748 -2.388 19.341 1.00 23.08 85 ALA A N 1
ATOM 653 C CA . ALA A 1 85 ? -0.716 -1.143 20.100 1.00 23.40 85 ALA A CA 1
ATOM 654 C C . ALA A 1 85 ? -0.941 -1.398 21.576 1.00 24.00 85 ALA A C 1
ATOM 655 O O . ALA A 1 85 ? -1.600 -2.383 21.950 1.00 25.81 85 ALA A O 1
ATOM 657 N N . SER A 1 86 ? -0.374 -0.536 22.421 1.00 24.60 86 SER A N 1
ATOM 658 C CA . SER A 1 86 ? -0.590 -0.621 23.866 1.00 25.15 86 SER A CA 1
ATOM 659 C C . SER A 1 86 ? -0.993 0.787 24.328 1.00 26.43 86 SER A C 1
ATOM 660 O O . SER A 1 86 ? -0.392 1.753 23.911 1.00 25.87 86 SER A O 1
ATOM 663 N N . ASN A 1 87 ? -2.049 0.908 25.120 1.00 27.20 87 ASN A N 1
ATOM 664 C CA . ASN A 1 87 ? -2.318 2.196 25.799 1.00 28.65 87 ASN A CA 1
ATOM 665 C C . ASN A 1 87 ? -1.213 2.552 26.727 1.00 28.75 87 ASN A C 1
ATOM 666 O O . ASN A 1 87 ? -0.726 1.687 27.476 1.00 31.14 87 ASN A O 1
ATOM 671 N N . ILE A 1 88 ? -0.804 3.807 26.716 1.00 25.20 88 ILE A N 1
ATOM 672 C CA . ILE A 1 88 ? 0.207 4.246 27.661 1.00 26.75 88 ILE A CA 1
ATOM 673 C C . ILE A 1 88 ? -0.264 5.521 28.380 1.00 27.80 88 ILE A C 1
ATOM 674 O O . ILE A 1 88 ? -1.049 6.296 27.851 1.00 28.25 88 ILE A O 1
ATOM 679 N N . GLU A 1 89 ? 0.160 5.712 29.615 1.00 30.49 89 GLU A N 1
ATOM 680 C CA . GLU A 1 89 ? -0.297 6.920 30.327 1.00 32.38 89 GLU A CA 1
ATOM 681 C C . GLU A 1 89 ? 0.620 8.121 30.166 1.00 32.15 89 GLU A C 1
ATOM 682 O O . GLU A 1 89 ? 0.172 9.273 30.283 1.00 31.78 89 GLU A O 1
ATOM 688 N N . ASP A 1 90 ? 1.893 7.884 29.879 1.00 31.51 90 ASP A N 1
ATOM 689 C CA . ASP A 1 90 ? 2.874 8.947 29.894 1.00 31.07 90 ASP A CA 1
ATOM 690 C C . ASP A 1 90 ? 3.784 8.822 28.680 1.00 31.01 90 ASP A C 1
ATOM 691 O O . ASP A 1 90 ? 4.702 7.984 28.648 1.00 29.69 90 ASP A O 1
ATOM 696 N N . VAL A 1 91 ? 3.507 9.626 27.661 1.00 30.06 91 VAL A N 1
ATOM 697 C CA . VAL A 1 91 ? 4.275 9.568 26.413 1.00 29.33 91 VAL A CA 1
ATOM 698 C C . VAL A 1 91 ? 5.773 9.899 26.626 1.00 28.76 91 VAL A C 1
ATOM 699 O O . VAL A 1 91 ? 6.666 9.184 26.132 1.00 25.73 91 VAL A O 1
ATOM 703 N N . SER A 1 92 ? 6.062 10.978 27.356 1.00 26.14 92 SER A N 1
ATOM 704 C CA . SER A 1 92 ? 7.442 11.347 27.529 1.00 27.37 92 SER A CA 1
ATOM 705 C C . SER A 1 92 ? 8.228 10.195 28.221 1.00 24.43 92 SER A C 1
ATOM 706 O O . SER A 1 92 ? 9.358 9.947 27.861 1.00 25.12 92 SER A O 1
ATOM 709 N N . LYS A 1 93 ? 7.584 9.499 29.155 1.00 22.39 93 LYS A N 1
ATOM 710 C CA . LYS A 1 93 ? 8.245 8.375 29.915 1.00 21.32 93 LYS A CA 1
ATOM 711 C C . LYS A 1 93 ? 8.588 7.245 28.948 1.00 21.11 93 LYS A C 1
ATOM 712 O O . LYS A 1 93 ? 9.758 6.769 28.880 1.00 19.99 93 LYS A O 1
ATOM 718 N N . VAL A 1 94 ? 7.573 6.821 28.205 1.00 20.14 94 VAL A N 1
ATOM 719 C CA . VAL A 1 94 ? 7.857 5.772 27.184 1.00 20.40 94 VAL A CA 1
ATOM 720 C C . VAL A 1 94 ? 8.903 6.188 26.122 1.00 20.78 94 VAL A C 1
ATOM 721 O O . VAL A 1 94 ? 9.809 5.394 25.766 1.00 18.68 94 VAL A O 1
ATOM 725 N N . GLN A 1 95 ? 8.814 7.421 25.623 1.00 19.91 95 GLN A N 1
ATOM 726 C CA . GLN A 1 95 ? 9.804 7.964 24.687 1.00 21.11 95 GLN A CA 1
ATOM 727 C C . GLN A 1 95 ? 11.248 7.941 25.284 1.00 19.69 95 GLN A C 1
ATOM 728 O O . GLN A 1 95 ? 12.187 7.640 24.578 1.00 20.69 95 GLN A O 1
ATOM 734 N N . SER A 1 96 ? 11.387 8.262 26.570 1.00 19.41 96 SER A N 1
ATOM 735 C CA . SER A 1 96 ? 12.692 8.239 27.285 1.00 19.46 96 SER A CA 1
ATOM 736 C C . SER A 1 96 ? 13.229 6.817 27.329 1.00 19.50 96 SER A C 1
ATOM 737 O O . SER A 1 96 ? 14.374 6.555 27.037 1.00 20.39 96 SER A O 1
ATOM 740 N N . MET A 1 97 ? 12.350 5.908 27.718 1.00 17.14 97 MET A N 1
ATOM 741 C CA . MET A 1 97 ? 12.700 4.474 27.768 1.00 17.38 97 MET A CA 1
ATOM 742 C C . MET A 1 97 ? 13.115 3.899 26.400 1.00 18.65 97 MET A C 1
ATOM 743 O O . MET A 1 97 ? 14.130 3.191 26.238 1.00 19.25 97 MET A O 1
ATOM 748 N N . LEU A 1 98 ? 12.333 4.249 25.383 1.00 18.56 98 LEU A N 1
ATOM 749 C CA . LEU A 1 98 ? 12.757 3.913 24.023 1.00 19.07 98 LEU A CA 1
ATOM 750 C C . LEU A 1 98 ? 14.076 4.550 23.568 1.00 18.80 98 LEU A C 1
ATOM 751 O O . LEU A 1 98 ? 14.892 3.914 22.892 1.00 19.03 98 LEU A O 1
ATOM 756 N N . ALA A 1 99 ? 14.318 5.798 23.992 1.00 20.68 99 ALA A N 1
ATOM 757 C CA . ALA A 1 99 ? 15.585 6.461 23.701 1.00 20.82 99 ALA A CA 1
ATOM 758 C C . ALA A 1 99 ? 16.775 5.707 24.320 1.00 21.17 99 ALA A C 1
ATOM 759 O O . ALA A 1 99 ? 17.846 5.569 23.711 1.00 23.06 99 ALA A O 1
ATOM 761 N N . THR A 1 100 ? 16.578 5.222 25.547 1.00 21.33 100 THR A N 1
ATOM 762 C CA . THR A 1 100 ? 17.605 4.380 26.190 1.00 22.21 100 THR A CA 1
ATOM 763 C C . THR A 1 100 ? 17.967 3.180 25.334 1.00 22.02 100 THR A C 1
ATOM 764 O O . THR A 1 100 ? 19.157 2.816 25.237 1.00 22.46 100 THR A O 1
ATOM 768 N N . LEU A 1 101 ? 16.960 2.611 24.662 1.00 21.06 101 LEU A N 1
ATOM 769 C CA . LEU A 1 101 ? 17.166 1.427 23.814 1.00 22.32 101 LEU A CA 1
ATOM 770 C C . LEU A 1 101 ? 17.711 1.779 22.440 1.00 22.74 101 LEU A C 1
ATOM 771 O O . LEU A 1 101 ? 18.001 0.887 21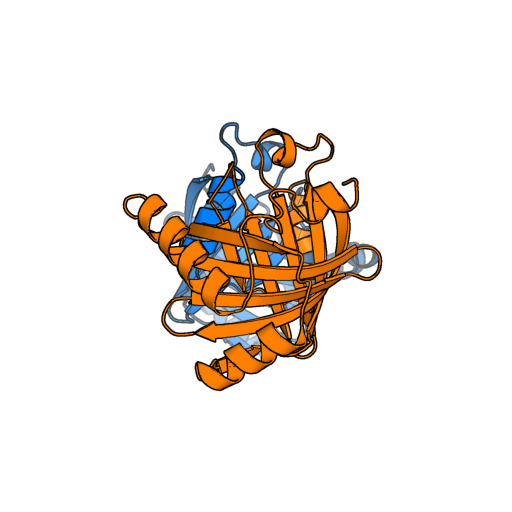.663 1.00 24.16 101 LEU A O 1
ATOM 776 N N . GLY A 1 102 ? 17.807 3.080 22.152 1.00 22.64 102 GLY A N 1
ATOM 777 C CA . GLY A 1 102 ? 18.382 3.565 20.914 1.00 21.34 102 GLY A CA 1
ATOM 778 C C . GLY A 1 102 ? 17.425 4.072 19.856 1.00 22.80 102 GLY A C 1
ATOM 779 O O . GLY A 1 102 ? 17.871 4.377 18.751 1.00 24.23 102 GLY A O 1
ATOM 780 N N . TYR A 1 103 ? 16.144 4.143 20.194 1.00 21.07 103 TYR A N 1
ATOM 781 C CA . TYR A 1 103 ? 15.125 4.681 19.246 1.00 21.99 103 TYR A CA 1
ATOM 782 C C . TYR A 1 103 ? 14.837 6.137 19.528 1.00 21.88 103 TYR A C 1
ATOM 783 O O . TYR A 1 103 ? 14.513 6.497 20.649 1.00 22.75 103 TYR A O 1
ATOM 792 N N . HIS A 1 104 ? 14.903 6.991 18.487 1.00 21.96 104 HIS A N 1
ATOM 793 C CA . HIS A 1 104 ? 14.731 8.432 18.630 1.00 22.17 104 HIS A CA 1
ATOM 794 C C . HIS A 1 104 ? 13.762 8.979 17.568 1.00 23.03 104 HIS A C 1
ATOM 795 O O . HIS A 1 104 ? 13.604 8.354 16.523 1.00 21.30 104 HIS A O 1
ATOM 802 N N . PRO A 1 105 ? 13.084 10.118 17.869 1.00 24.35 105 PRO A N 1
ATOM 803 C CA . PRO A 1 105 ? 12.142 10.675 16.875 1.00 24.00 105 PRO A CA 1
ATOM 804 C C . PRO A 1 105 ? 12.792 10.915 15.531 1.00 23.58 105 PRO A C 1
ATOM 805 O O . PRO A 1 105 ? 13.925 11.474 15.437 1.00 25.42 105 PRO A O 1
ATOM 809 N N . ALA A 1 106 ? 12.094 10.461 14.490 1.00 21.84 106 ALA A N 1
ATOM 810 C CA . ALA A 1 106 ? 12.621 10.444 13.134 1.00 22.91 106 ALA A CA 1
ATOM 811 C C . ALA A 1 106 ? 11.835 11.411 12.259 1.00 23.61 106 ALA A C 1
ATOM 812 O O . ALA A 1 106 ? 12.396 12.130 11.432 1.00 23.94 106 ALA A O 1
ATOM 814 N N . PHE A 1 107 ? 10.518 11.419 12.455 1.00 23.03 107 PHE A N 1
ATOM 815 C CA . PHE A 1 107 ? 9.605 12.329 11.750 1.00 22.43 107 PHE A CA 1
ATOM 816 C C . PHE A 1 107 ? 8.248 12.239 12.432 1.00 22.98 107 PHE A C 1
ATOM 817 O O . PHE A 1 107 ? 7.997 11.336 13.260 1.00 22.35 107 PHE A O 1
ATOM 825 N N . THR A 1 108 ? 7.375 13.191 12.113 1.00 22.64 108 THR A N 1
ATOM 826 C CA . THR A 1 108 ? 6.044 13.275 12.681 1.00 22.34 108 THR A CA 1
ATOM 827 C C . THR A 1 108 ? 5.030 13.324 11.548 1.00 22.89 108 THR A C 1
ATOM 828 O O . THR A 1 108 ? 5.241 13.993 10.555 1.00 23.60 108 THR A O 1
ATOM 832 N N . ILE A 1 109 ? 3.935 12.625 11.716 1.00 20.03 109 ILE A N 1
ATOM 833 C CA . ILE A 1 109 ? 2.756 12.674 10.809 1.00 20.29 109 ILE A CA 1
ATOM 834 C C . ILE A 1 109 ? 1.547 13.122 11.614 1.00 20.63 109 ILE A C 1
ATOM 835 O O . ILE A 1 109 ? 1.263 12.568 12.672 1.00 21.35 109 ILE A O 1
ATOM 840 N N . GLU A 1 110 ? 0.849 14.160 11.138 1.00 21.65 110 GLU A N 1
ATOM 841 C CA . GLU A 1 110 ? -0.356 14.647 11.817 1.00 23.95 110 GLU A CA 1
ATOM 842 C C . GLU A 1 110 ? -1.576 14.441 10.918 1.00 22.51 110 GLU A C 1
ATOM 843 O O . GLU A 1 110 ? -1.478 14.504 9.695 1.00 23.03 110 GLU A O 1
ATOM 849 N N . LYS A 1 111 ? -2.694 14.128 11.541 1.00 22.08 111 LYS A N 1
ATOM 850 C CA . LYS A 1 111 ? -3.942 13.982 10.790 1.00 22.68 111 LYS A CA 1
ATOM 851 C C . LYS A 1 111 ? -5.134 14.256 11.680 1.00 22.06 111 LYS A C 1
ATOM 852 O O . LYS A 1 111 ? -5.032 14.268 12.899 1.00 22.19 111 LYS A O 1
ATOM 858 N N . GLN A 1 112 ? -6.276 14.505 11.038 1.00 21.98 112 GLN A N 1
ATOM 859 C CA . GLN A 1 112 ? -7.563 14.518 11.698 1.00 23.55 112 GLN A CA 1
ATOM 860 C C . GLN A 1 112 ? -8.181 13.136 11.381 1.00 21.83 112 GLN A C 1
ATOM 861 O O . GLN A 1 112 ? -8.144 12.707 10.218 1.00 23.52 112 GLN A O 1
ATOM 867 N N . ARG A 1 113 ? -8.692 12.442 12.391 1.00 20.98 113 ARG A N 1
ATOM 868 C CA . ARG A 1 113 ? -9.249 11.093 12.213 1.00 19.84 113 ARG A CA 1
ATOM 869 C C . ARG A 1 113 ? -10.575 10.940 12.937 1.00 21.00 113 ARG A C 1
ATOM 870 O O . ARG A 1 113 ? -10.726 11.381 14.101 1.00 21.83 113 ARG A O 1
ATOM 878 N N . SER A 1 114 ? -11.521 10.288 12.269 1.00 19.92 114 SER A N 1
ATOM 879 C CA . SER A 1 114 ? -12.789 9.818 12.866 1.00 19.86 114 SER A CA 1
ATOM 880 C C . SER A 1 114 ? -12.852 8.309 12.678 1.00 20.83 114 SER A C 1
ATOM 881 O O . SER A 1 114 ? -12.398 7.819 11.632 1.00 21.75 114 SER A O 1
ATOM 884 N N . ILE A 1 115 ? -13.405 7.599 13.658 1.00 21.26 115 ILE A N 1
ATOM 885 C CA . ILE A 1 115 ? -13.510 6.136 13.542 1.00 22.21 115 ILE A CA 1
ATOM 886 C C . ILE A 1 115 ? -14.960 5.785 13.789 1.00 23.12 115 ILE A C 1
ATOM 887 O O . ILE A 1 115 ? -15.557 6.244 14.806 1.00 23.37 115 ILE A O 1
ATOM 892 N N . TYR A 1 116 ? -15.540 4.987 12.888 1.00 22.46 116 TYR A N 1
ATOM 893 C CA . TYR A 1 116 ? -16.907 4.478 13.017 1.00 23.91 116 TYR A CA 1
ATOM 894 C C . TYR A 1 116 ? -16.873 2.945 13.028 1.00 23.99 116 TYR A C 1
ATOM 895 O O . TYR A 1 116 ? -15.951 2.324 12.531 1.00 21.94 116 TYR A O 1
ATOM 904 N N . PHE A 1 117 ? -17.920 2.362 13.592 1.00 24.84 117 PHE A N 1
ATOM 905 C CA . PHE A 1 117 ? -18.105 0.926 13.585 1.00 26.24 117 PHE A CA 1
ATOM 906 C C . PHE A 1 117 ? -19.321 0.509 12.735 1.00 25.63 117 PHE A C 1
ATOM 907 O O . PHE A 1 117 ? -20.402 1.130 12.784 1.00 26.17 117 PHE A O 1
ATOM 915 N N . VAL A 1 118 ? -19.171 -0.547 11.928 1.00 26.62 118 VAL A N 1
ATOM 916 C CA . VAL A 1 118 ? -20.346 -1.218 11.330 1.00 28.78 118 VAL A CA 1
ATOM 917 C C . VAL A 1 118 ? -20.134 -2.708 11.527 1.00 29.96 118 VAL A C 1
ATOM 918 O O . VAL A 1 118 ? -19.192 -3.283 10.961 1.00 29.98 118 VAL A O 1
ATOM 922 N N . GLY A 1 119 ? -20.982 -3.313 12.347 1.00 30.51 119 GLY A N 1
ATOM 923 C CA . GLY A 1 119 ? -20.753 -4.681 12.799 1.00 30.86 119 GLY A CA 1
ATOM 924 C C . GLY A 1 119 ? -19.320 -4.881 13.273 1.00 30.37 119 GLY A C 1
ATOM 925 O O . GLY A 1 119 ? -18.820 -4.113 14.087 1.00 30.84 119 GLY A O 1
ATOM 926 N N . LYS A 1 120 ? -18.646 -5.896 12.735 1.00 30.14 120 LYS A N 1
ATOM 927 C CA . LYS A 1 120 ? -17.278 -6.230 13.143 1.00 28.70 120 LYS A CA 1
ATOM 928 C C . LYS A 1 120 ? -16.216 -5.319 12.511 1.00 27.29 120 LYS A C 1
ATOM 929 O O . LYS A 1 120 ? -15.037 -5.441 12.833 1.00 28.24 120 LYS A O 1
ATOM 935 N N . PHE A 1 121 ? -16.626 -4.474 11.563 1.00 26.22 121 PHE A N 1
ATOM 936 C CA . PHE A 1 121 ? -15.661 -3.607 10.836 1.00 25.64 121 PHE A CA 1
ATOM 937 C C . PHE A 1 121 ? -15.485 -2.240 11.504 1.00 24.96 121 PHE A C 1
ATOM 938 O O . PHE A 1 121 ? -16.426 -1.678 12.082 1.00 24.92 121 PHE A O 1
ATOM 946 N N . HIS A 1 122 ? -14.281 -1.693 11.407 1.00 22.63 122 HIS A N 1
ATOM 947 C CA . HIS A 1 122 ? -14.147 -0.288 11.719 1.00 23.25 122 HIS A CA 1
ATOM 948 C C . HIS A 1 122 ? -13.821 0.498 10.468 1.00 23.30 122 HIS A C 1
ATOM 949 O O . HIS A 1 122 ? -13.127 -0.017 9.558 1.00 23.88 122 HIS A O 1
ATOM 956 N N . ILE A 1 123 ? -14.426 1.691 10.379 1.00 21.52 123 ILE A N 1
ATOM 957 C CA . ILE A 1 123 ? -14.206 2.566 9.232 1.00 21.59 123 ILE A CA 1
ATOM 958 C C . ILE A 1 123 ? -13.484 3.802 9.758 1.00 21.53 123 ILE A C 1
ATOM 959 O O . ILE A 1 123 ? -14.038 4.542 10.575 1.00 20.50 123 ILE A O 1
ATOM 964 N N . THR A 1 124 ? -12.281 4.064 9.240 1.00 21.15 124 THR A N 1
ATOM 965 C CA . THR A 1 124 ? -11.514 5.184 9.724 1.00 21.66 124 THR A CA 1
ATOM 966 C C . THR A 1 124 ? -11.489 6.224 8.598 1.00 21.30 124 THR A C 1
ATOM 967 O O . THR A 1 124 ? -11.159 5.891 7.468 1.00 22.78 124 THR A O 1
ATOM 971 N N . VAL A 1 125 ? -11.836 7.465 8.926 1.00 21.01 125 VAL A N 1
ATOM 972 C CA . VAL A 1 125 ? -11.904 8.567 7.930 1.00 19.75 125 VAL A CA 1
ATOM 973 C C . VAL A 1 125 ? -10.839 9.609 8.342 1.00 20.65 125 VAL A C 1
ATOM 974 O O . VAL A 1 125 ? -10.936 10.147 9.475 1.00 21.30 125 VAL A O 1
ATOM 978 N N . ASP A 1 126 ? -9.866 9.856 7.467 1.00 20.65 126 ASP A N 1
ATOM 979 C CA . ASP A 1 126 ? -8.694 10.674 7.814 1.00 21.12 126 ASP A CA 1
ATOM 980 C C . ASP A 1 126 ? -8.627 11.897 6.901 1.00 21.50 126 ASP A C 1
ATOM 981 O O . ASP A 1 126 ? -9.020 11.827 5.735 1.00 20.64 126 ASP A O 1
ATOM 986 N N . HIS A 1 127 ? -8.123 13.010 7.440 1.00 20.73 127 HIS A N 1
ATOM 987 C CA . HIS A 1 127 ? -7.746 14.143 6.598 1.00 22.38 127 HIS A CA 1
ATOM 988 C C . HIS A 1 127 ? -6.280 14.517 6.865 1.00 21.97 127 HIS A C 1
ATOM 989 O O . HIS A 1 127 ? -5.902 14.636 8.011 1.00 21.52 127 HIS A O 1
ATOM 996 N N . LEU A 1 128 ? -5.475 14.630 5.816 1.00 23.09 128 LEU A N 1
ATOM 997 C CA . LEU A 1 128 ? -4.092 15.100 5.962 1.00 23.99 128 LEU A CA 1
ATOM 998 C C . LEU A 1 128 ? -3.891 16.325 5.069 1.00 25.30 128 LEU A C 1
ATOM 999 O O . LEU A 1 128 ? -4.308 16.328 3.907 1.00 25.99 128 LEU A O 1
ATOM 1004 N N . THR A 1 129 ? -3.264 17.357 5.627 1.00 24.15 129 THR A N 1
ATOM 1005 C CA . THR A 1 129 ? -3.082 18.631 4.884 1.00 26.80 129 THR A CA 1
ATOM 1006 C C . THR A 1 129 ? -2.652 18.552 3.430 1.00 27.97 129 THR A C 1
ATOM 1007 O O . THR A 1 129 ? -3.347 19.085 2.528 1.00 29.80 129 THR A O 1
ATOM 1011 N N . GLY A 1 130 ? -1.554 17.933 3.101 1.00 29.77 130 GLY A N 1
ATOM 1012 C CA . GLY A 1 130 ? -1.282 18.100 1.624 1.00 33.81 130 GLY A CA 1
ATOM 1013 C C . GLY A 1 130 ? -2.114 17.228 0.706 1.00 35.17 130 GLY A C 1
ATOM 1014 O O . GLY A 1 130 ? -2.287 17.500 -0.519 1.00 36.85 130 GLY A O 1
ATOM 1015 N N . LEU A 1 131 ? -2.614 16.153 1.361 1.00 33.56 131 LEU A N 1
ATOM 1016 C CA . LEU A 1 131 ? -3.025 14.990 0.669 1.00 34.11 131 LEU A CA 1
ATOM 1017 C C . LEU A 1 131 ? -4.491 14.718 0.465 1.00 32.77 131 LEU A C 1
ATOM 1018 O O . LEU A 1 131 ? -4.876 14.057 -0.521 1.00 35.27 131 LEU A O 1
ATOM 1023 N N . GLY A 1 132 ? -5.312 15.193 1.396 1.00 31.61 132 GLY A N 1
ATOM 1024 C CA . GLY A 1 132 ? -6.752 15.115 1.228 1.00 29.28 132 GLY A CA 1
ATOM 1025 C C . GLY A 1 132 ? -7.346 14.072 2.170 1.00 28.28 132 GLY A C 1
ATOM 1026 O O . GLY A 1 132 ? -6.788 13.777 3.234 1.00 25.58 132 GLY A O 1
ATOM 1027 N N . ASP A 1 133 ? -8.455 13.487 1.732 1.00 26.88 133 ASP A N 1
ATOM 1028 C CA . ASP A 1 133 ? -9.288 12.658 2.598 1.00 25.67 133 ASP A CA 1
ATOM 1029 C C . ASP A 1 133 ? -9.152 11.171 2.221 1.00 24.18 133 ASP A C 1
ATOM 1030 O O . ASP A 1 133 ? -9.004 10.827 1.063 1.00 24.10 133 ASP A O 1
ATOM 1035 N N . PHE A 1 134 ? -9.194 10.297 3.214 1.00 23.01 134 PHE A N 1
ATOM 1036 C CA . PHE A 1 134 ? -9.063 8.868 3.013 1.00 21.03 134 PHE A CA 1
ATOM 1037 C C . PHE A 1 134 ? -10.070 8.132 3.897 1.00 21.57 134 PHE A C 1
ATOM 1038 O O . PHE A 1 134 ? -10.521 8.656 4.911 1.00 20.90 134 PHE A O 1
ATOM 1046 N N . ALA A 1 135 ? -10.445 6.927 3.491 1.00 20.69 135 ALA A N 1
ATOM 1047 C CA . ALA A 1 135 ? -11.315 6.090 4.331 1.00 20.20 135 ALA A CA 1
ATOM 1048 C C . ALA A 1 135 ? -10.771 4.676 4.259 1.00 21.65 135 ALA A C 1
ATOM 1049 O O . ALA A 1 135 ? -10.371 4.217 3.178 1.00 21.65 135 ALA A O 1
ATOM 1051 N N . GLU A 1 136 ? -10.749 3.978 5.396 1.00 19.61 136 GLU A N 1
ATOM 1052 C CA . GLU A 1 136 ? -10.157 2.616 5.468 1.00 21.68 136 GLU A CA 1
ATOM 1053 C C . GLU A 1 136 ? -11.189 1.708 6.110 1.00 21.35 136 GLU A C 1
ATOM 1054 O O . GLU A 1 136 ? -11.805 2.103 7.110 1.00 22.36 136 GLU A O 1
ATOM 1060 N N . ILE A 1 137 ? -11.437 0.548 5.513 1.00 20.13 137 ILE A N 1
ATOM 1061 C CA . ILE A 1 137 ? -12.299 -0.485 6.127 1.00 20.66 137 ILE A CA 1
ATOM 1062 C C . ILE A 1 137 ? -11.327 -1.475 6.726 1.00 20.89 137 ILE A C 1
ATOM 1063 O O . ILE A 1 137 ? -10.399 -1.884 6.027 1.00 20.91 137 ILE A O 1
ATOM 1068 N N . ALA A 1 138 ? -11.485 -1.826 8.002 1.00 19.85 138 ALA A N 1
ATOM 1069 C CA . ALA A 1 138 ? -10.523 -2.722 8.633 1.00 19.52 138 ALA A CA 1
ATOM 1070 C C . ALA A 1 138 ? -11.138 -3.651 9.680 1.00 21.18 138 ALA A C 1
ATOM 1071 O O . ALA A 1 138 ? -12.190 -3.390 10.225 1.00 22.41 138 ALA A O 1
ATOM 1073 N N . ILE A 1 139 ? -10.437 -4.732 9.950 1.00 22.70 139 ILE A N 1
ATOM 1074 C CA . ILE A 1 139 ? -10.748 -5.573 11.098 1.00 23.82 139 ILE A CA 1
ATOM 1075 C C . ILE A 1 139 ? -9.451 -6.167 11.661 1.00 24.38 139 ILE A C 1
ATOM 1076 O O . ILE A 1 139 ? -8.540 -6.498 10.908 1.00 23.24 139 ILE A O 1
ATOM 1081 N N . MET A 1 140 ? -9.352 -6.224 13.005 1.00 27.11 140 MET A N 1
ATOM 1082 C CA . MET A 1 140 ? -8.190 -6.814 13.642 1.00 29.19 140 MET A CA 1
ATOM 1083 C C . MET A 1 140 ? -8.451 -8.328 13.920 1.00 29.14 140 MET A C 1
ATOM 1084 O O . MET A 1 140 ? -9.603 -8.776 14.085 1.00 30.60 140 MET A O 1
ATOM 1089 N N . THR A 1 141 ? -7.379 -9.106 13.890 1.00 28.87 141 THR A N 1
ATOM 1090 C CA . THR A 1 141 ? -7.435 -10.528 14.314 1.00 29.17 141 THR A CA 1
ATOM 1091 C C . THR A 1 141 ? -6.131 -10.936 14.997 1.00 29.68 141 THR A C 1
ATOM 1092 O O . THR A 1 141 ? -5.075 -10.359 14.724 1.00 29.48 141 THR A O 1
ATOM 1096 N N . ASP A 1 142 ? -6.206 -11.958 15.857 1.00 30.84 142 ASP A N 1
ATOM 1097 C CA . ASP A 1 142 ? -5.002 -12.543 16.415 1.00 33.28 142 ASP A CA 1
ATOM 1098 C C . ASP A 1 142 ? -4.563 -13.787 15.666 1.00 33.65 142 ASP A C 1
ATOM 1099 O O . ASP A 1 142 ? -3.519 -14.353 15.994 1.00 34.34 142 ASP A O 1
ATOM 1104 N N . ASP A 1 143 ? -5.345 -14.205 14.666 1.00 31.99 143 ASP A N 1
ATOM 1105 C CA . ASP A 1 143 ? -5.146 -15.513 14.053 1.00 32.01 143 ASP A CA 1
ATOM 1106 C C . ASP A 1 143 ? -4.759 -15.359 12.583 1.00 31.57 143 ASP A C 1
ATOM 1107 O O . ASP A 1 143 ? -5.595 -15.057 11.729 1.00 29.33 143 ASP A O 1
ATOM 1112 N N . ALA A 1 144 ? -3.479 -15.585 12.311 1.00 32.07 144 ALA A N 1
ATOM 1113 C CA . ALA A 1 144 ? -2.900 -15.436 10.988 1.00 32.55 144 ALA A CA 1
ATOM 1114 C C . ALA A 1 144 ? -3.580 -16.359 9.987 1.00 33.55 144 ALA A C 1
ATOM 1115 O O . ALA A 1 144 ? -3.633 -16.045 8.801 1.00 35.48 144 ALA A O 1
ATOM 1117 N N . THR A 1 145 ? -4.106 -17.492 10.462 1.00 33.97 145 THR A N 1
ATOM 1118 C CA . THR A 1 145 ? -4.763 -18.436 9.550 1.00 34.11 145 THR A CA 1
ATOM 1119 C C . THR A 1 145 ? -5.967 -17.786 8.824 1.00 35.18 145 THR A C 1
ATOM 1120 O O . THR A 1 145 ? -6.206 -18.076 7.637 1.00 37.43 145 THR A O 1
ATOM 1124 N N . GLU A 1 146 ? -6.671 -16.893 9.537 1.00 34.03 146 GLU A N 1
ATOM 1125 C CA . GLU A 1 146 ? -7.840 -16.110 9.029 1.00 33.99 146 GLU A CA 1
ATOM 1126 C C . GLU A 1 146 ? -7.603 -14.956 8.032 1.00 32.13 146 GLU A C 1
ATOM 1127 O O . GLU A 1 146 ? -8.581 -14.409 7.502 1.00 32.65 146 GLU A O 1
ATOM 1133 N N . LEU A 1 147 ? -6.367 -14.535 7.785 1.00 31.36 147 LEU A N 1
ATOM 1134 C CA . LEU A 1 147 ? -6.157 -13.288 7.020 1.00 31.02 147 LEU A CA 1
ATOM 1135 C C . LEU A 1 147 ? -6.784 -13.315 5.631 1.00 32.03 147 LEU A C 1
ATOM 1136 O O . LEU A 1 147 ? -7.241 -12.278 5.136 1.00 29.94 147 LEU A O 1
ATOM 1141 N N . ASP A 1 148 ? -6.800 -14.514 5.029 1.00 33.36 148 ASP A N 1
ATOM 1142 C CA . ASP A 1 148 ? -7.503 -14.803 3.761 1.00 35.00 148 ASP A CA 1
ATOM 1143 C C . ASP A 1 148 ? -8.973 -14.426 3.795 1.00 33.86 148 ASP A C 1
ATOM 1144 O O . ASP A 1 148 ? -9.442 -13.624 2.969 1.00 34.68 148 ASP A O 1
ATOM 1149 N N . LYS A 1 149 ? -9.674 -15.028 4.743 1.00 34.19 149 LYS A N 1
ATOM 1150 C CA . LYS A 1 149 ? -11.121 -14.923 4.864 1.00 35.16 149 LYS A CA 1
ATOM 1151 C C . LYS A 1 149 ? -11.360 -13.421 5.067 1.00 33.39 149 LYS A C 1
ATOM 1152 O O . LYS A 1 149 ? -12.121 -12.791 4.318 1.00 33.21 149 LYS A O 1
ATOM 1158 N N . LEU A 1 150 ? -10.609 -12.832 6.003 1.00 31.11 150 LEU A N 1
ATOM 1159 C CA . LEU A 1 150 ? -10.918 -11.454 6.417 1.00 29.29 150 LEU A CA 1
ATOM 1160 C C . LEU A 1 150 ? -10.657 -10.434 5.334 1.00 28.17 150 LEU A C 1
ATOM 1161 O O . LEU A 1 150 ? -11.431 -9.489 5.168 1.00 25.76 150 LEU A O 1
ATOM 1166 N N . LYS A 1 151 ? -9.603 -10.611 4.545 1.00 27.68 151 LYS A N 1
ATOM 1167 C CA . LYS A 1 151 ? -9.361 -9.647 3.481 1.00 28.55 151 LYS A CA 1
ATOM 1168 C C . LYS A 1 151 ? -10.456 -9.692 2.423 1.00 28.89 151 LYS A C 1
ATOM 1169 O O . LYS A 1 151 ? -10.867 -8.633 1.924 1.00 27.70 151 LYS A O 1
ATOM 1175 N N . ALA A 1 152 ? -10.937 -10.907 2.119 1.00 29.72 152 ALA A N 1
ATOM 1176 C CA . ALA A 1 152 ? -12.116 -11.069 1.219 1.00 29.83 152 ALA A CA 1
ATOM 1177 C C . ALA A 1 152 ? -13.341 -10.371 1.833 1.00 30.99 152 ALA A C 1
ATOM 1178 O O . ALA A 1 152 ? -14.097 -9.679 1.139 1.00 32.08 152 ALA A O 1
ATOM 1180 N N . GLU A 1 153 ? -13.542 -10.558 3.132 1.00 31.01 153 GLU A N 1
ATOM 1181 C CA . GLU A 1 153 ? -14.698 -9.953 3.808 1.00 30.88 153 GLU A CA 1
ATOM 1182 C C . GLU A 1 153 ? -14.628 -8.431 3.767 1.00 30.36 153 GLU A C 1
ATOM 1183 O O . GLU A 1 153 ? -15.658 -7.759 3.572 1.00 29.66 153 GLU A O 1
ATOM 1189 N N . CYS A 1 154 ? -13.413 -7.887 3.886 1.00 29.27 154 CYS A N 1
ATOM 1190 C CA . CYS A 1 154 ? -13.204 -6.430 3.787 1.00 27.64 154 CYS A CA 1
ATOM 1191 C C . CYS A 1 154 ? -13.588 -5.888 2.421 1.00 26.88 154 CYS A C 1
ATOM 1192 O O . CYS A 1 154 ? -14.199 -4.800 2.285 1.00 24.76 154 CYS A O 1
ATOM 1195 N N . ARG A 1 155 ? -13.155 -6.621 1.390 1.00 26.87 155 ARG A N 1
ATOM 1196 C CA . ARG A 1 155 ? -13.525 -6.332 0.019 1.00 26.74 155 ARG A CA 1
ATOM 1197 C C . ARG A 1 155 ? -15.053 -6.375 -0.209 1.00 27.91 155 ARG A C 1
ATOM 1198 O O . ARG A 1 155 ? -15.610 -5.429 -0.754 1.00 27.18 155 ARG A O 1
ATOM 1206 N N . ASP A 1 156 ? -15.706 -7.449 0.237 1.00 29.02 156 ASP A N 1
ATOM 1207 C CA . ASP A 1 156 ? -17.194 -7.506 0.138 1.00 30.00 156 ASP A CA 1
ATOM 1208 C C . ASP A 1 156 ? -17.833 -6.276 0.831 1.00 30.47 156 ASP A C 1
ATOM 1209 O O . ASP A 1 156 ? -18.745 -5.635 0.292 1.00 30.05 156 ASP A O 1
ATOM 1214 N N . PHE A 1 157 ? -17.338 -5.920 2.025 1.00 29.98 157 PHE A N 1
ATOM 1215 C CA . PHE A 1 157 ? -17.957 -4.824 2.724 1.00 29.47 157 PHE A CA 1
ATOM 1216 C C . PHE A 1 157 ? -17.663 -3.547 1.979 1.00 28.98 157 PHE A C 1
ATOM 1217 O O . PHE A 1 157 ? -18.523 -2.686 1.853 1.00 29.07 157 PHE A O 1
ATOM 1225 N N . ALA A 1 158 ? -16.435 -3.387 1.495 1.00 29.30 158 ALA A N 1
ATOM 1226 C CA . ALA A 1 158 ? -16.072 -2.155 0.802 1.00 29.25 158 ALA A CA 1
ATOM 1227 C C . ALA A 1 158 ? -16.990 -1.999 -0.424 1.00 30.12 158 ALA A C 1
ATOM 1228 O O . ALA A 1 158 ? -17.481 -0.908 -0.724 1.00 29.93 158 ALA A O 1
ATOM 1230 N N . ASN A 1 159 ? -17.230 -3.111 -1.102 1.00 29.89 159 ASN A N 1
ATOM 1231 C CA . ASN A 1 159 ? -18.093 -3.122 -2.308 1.00 32.12 159 ASN A CA 1
ATOM 1232 C C . ASN A 1 159 ? -19.539 -2.728 -1.982 1.00 32.89 159 ASN A C 1
ATOM 1233 O O . ASN A 1 159 ? -20.119 -1.861 -2.653 1.00 32.94 159 ASN A O 1
ATOM 1238 N N . THR A 1 160 ? -20.101 -3.338 -0.940 1.00 33.38 160 THR A N 1
ATOM 1239 C CA . THR A 1 160 ? -21.472 -3.001 -0.510 1.00 34.20 160 THR A CA 1
ATOM 1240 C C . THR A 1 160 ? -21.521 -1.552 -0.004 1.00 33.95 160 THR A C 1
ATOM 1241 O O . THR A 1 160 ? -22.477 -0.803 -0.273 1.00 33.69 160 THR A O 1
ATOM 1245 N N . PHE A 1 161 ? -20.449 -1.120 0.660 1.00 32.97 161 PHE A N 1
ATOM 1246 C CA . PHE A 1 161 ? -20.373 0.242 1.190 1.00 31.97 161 PHE A CA 1
ATOM 1247 C C . PHE A 1 161 ? -20.397 1.273 0.083 1.00 32.43 161 PHE A C 1
ATOM 1248 O O . PHE A 1 161 ? -20.948 2.336 0.264 1.00 31.39 161 PHE A O 1
ATOM 1256 N N . GLY A 1 162 ? -19.744 0.983 -1.042 1.00 33.03 162 GLY A N 1
ATOM 1257 C CA . GLY A 1 162 ? -19.633 1.946 -2.131 1.00 33.61 162 GLY A CA 1
ATOM 1258 C C . GLY A 1 162 ? -18.220 2.406 -2.455 1.00 34.52 162 GLY A C 1
ATOM 1259 O O . GLY A 1 162 ? -18.031 3.265 -3.337 1.00 35.57 162 GLY A O 1
ATOM 1260 N N . LEU A 1 163 ? -17.226 1.858 -1.748 1.00 33.22 163 LEU A N 1
ATOM 1261 C CA . LEU A 1 163 ? -15.832 2.261 -1.957 1.00 33.19 163 LEU A CA 1
ATOM 1262 C C . LEU A 1 163 ? -15.248 1.398 -3.068 1.00 33.59 163 LEU A C 1
ATOM 1263 O O . LEU A 1 163 ? -15.230 0.165 -2.953 1.00 34.28 163 LEU A O 1
ATOM 1268 N N . GLN A 1 164 ? -14.743 2.060 -4.107 1.00 33.05 164 GLN A N 1
ATOM 1269 C CA . GLN A 1 164 ? -14.430 1.420 -5.385 1.00 33.02 164 GLN A CA 1
ATOM 1270 C C . GLN A 1 164 ? -12.947 1.317 -5.632 1.00 31.47 164 GLN A C 1
ATOM 1271 O O . GLN A 1 164 ? -12.168 2.205 -5.258 1.00 29.54 164 GLN A O 1
ATOM 1277 N N . VAL A 1 165 ? -12.569 0.227 -6.292 1.00 31.21 165 VAL A N 1
ATOM 1278 C CA . VAL A 1 165 ? -11.174 -0.013 -6.657 1.00 30.52 165 VAL A CA 1
ATOM 1279 C C . VAL A 1 165 ? -10.426 1.164 -7.310 1.00 30.90 165 VAL A C 1
ATOM 1280 O O . VAL A 1 165 ? -9.244 1.354 -7.005 1.00 29.58 165 VAL A O 1
ATOM 1284 N N . ASP A 1 166 ? -11.068 1.966 -8.178 1.00 30.69 166 ASP A N 1
ATOM 1285 C CA . ASP A 1 166 ? -10.352 3.123 -8.766 1.00 31.81 166 ASP A CA 1
ATOM 1286 C C . ASP A 1 166 ? -9.806 4.098 -7.747 1.00 31.24 166 ASP A C 1
ATOM 1287 O O . ASP A 1 166 ? -8.881 4.877 -8.053 1.00 31.52 166 ASP A O 1
ATOM 1292 N N . GLN A 1 167 ? -10.354 4.069 -6.535 1.00 28.88 167 GLN A N 1
ATOM 1293 C CA . GLN A 1 167 ? -9.929 5.056 -5.553 1.00 27.61 167 GLN A CA 1
ATOM 1294 C C . GLN A 1 167 ? -9.046 4.419 -4.534 1.00 27.59 167 GLN A C 1
ATOM 1295 O O . GLN A 1 167 ? -8.659 5.098 -3.569 1.00 25.67 167 GLN A O 1
ATOM 1301 N N . GLN A 1 168 ? -8.709 3.138 -4.739 1.00 25.61 168 GLN A N 1
ATOM 1302 C CA . GLN A 1 168 ? -7.851 2.490 -3.751 1.00 27.98 168 GLN A CA 1
ATOM 1303 C C . GLN A 1 168 ? -6.503 3.198 -3.607 1.00 27.91 168 GLN A C 1
ATOM 1304 O O . GLN A 1 168 ? -5.901 3.688 -4.595 1.00 26.11 168 GLN A O 1
ATOM 1310 N N . GLU A 1 169 ? -6.053 3.290 -2.344 1.00 25.13 169 GLU A N 1
ATOM 1311 C CA . GLU A 1 169 ? -4.704 3.768 -2.040 1.00 25.99 169 GLU A CA 1
ATOM 1312 C C . GLU A 1 169 ? -3.999 2.805 -1.076 1.00 27.69 169 GLU A C 1
ATOM 1313 O O . GLU A 1 169 ? -4.197 2.922 0.162 1.00 28.02 169 GLU A O 1
ATOM 1319 N N . PRO A 1 170 ? -3.160 1.888 -1.612 1.00 28.49 170 PRO A N 1
ATOM 1320 C CA . PRO A 1 170 ? -2.393 0.857 -0.858 1.00 28.19 170 PRO A CA 1
ATOM 1321 C C . PRO A 1 170 ? -1.214 1.433 -0.019 1.00 27.14 170 PRO A C 1
ATOM 1322 O O . PRO A 1 170 ? -0.707 0.763 0.898 1.00 27.82 170 PRO A O 1
ATOM 1326 N N . ARG A 1 171 ? -0.780 2.652 -0.323 1.00 23.47 171 ARG A N 1
ATOM 1327 C CA . ARG A 1 171 ? 0.421 3.127 0.365 1.00 22.16 171 ARG A CA 1
ATOM 1328 C C . ARG A 1 171 ? 0.084 3.627 1.773 1.00 21.41 171 ARG A C 1
ATOM 1329 O O . ARG A 1 171 ? -0.994 4.186 1.993 1.00 24.23 171 ARG A O 1
ATOM 1337 N N . SER A 1 172 ? 1.014 3.461 2.711 1.00 21.56 172 SER A N 1
ATOM 1338 C CA . SER A 1 172 ? 0.896 4.069 4.039 1.00 21.29 172 SER A CA 1
ATOM 1339 C C . SER A 1 172 ? 1.098 5.591 4.001 1.00 21.41 172 SER A C 1
ATOM 1340 O O . SER A 1 172 ? 1.612 6.149 3.006 1.00 22.10 172 SER A O 1
ATOM 1343 N N . TYR A 1 173 ? 0.743 6.267 5.097 1.00 18.16 173 TYR A N 1
ATOM 1344 C CA . TYR A 1 173 ? 0.969 7.715 5.113 1.00 19.90 173 TYR A CA 1
ATOM 1345 C C . TYR A 1 173 ? 2.479 7.990 5.038 1.00 19.72 173 TYR A C 1
ATOM 1346 O O . TYR A 1 173 ? 2.895 8.917 4.352 1.00 20.70 173 TYR A O 1
ATOM 1355 N N . ARG A 1 174 ? 3.313 7.198 5.731 1.00 19.60 174 ARG A N 1
ATOM 1356 C CA . ARG A 1 174 ? 4.772 7.500 5.648 1.00 21.59 174 ARG A CA 1
ATOM 1357 C C . ARG A 1 174 ? 5.283 7.330 4.180 1.00 22.09 174 ARG A C 1
ATOM 1358 O O . ARG A 1 174 ? 6.076 8.151 3.678 1.00 23.47 174 ARG A O 1
ATOM 1366 N N . GLN A 1 175 ? 4.772 6.338 3.457 1.00 22.31 175 GLN A N 1
ATOM 1367 C CA . GLN A 1 175 ? 5.092 6.162 2.024 1.00 23.24 175 GLN A CA 1
ATOM 1368 C C . GLN A 1 175 ? 4.576 7.362 1.209 1.00 24.22 175 GLN A C 1
ATOM 1369 O O . GLN A 1 175 ? 5.329 7.966 0.409 1.00 25.07 175 GLN A O 1
ATOM 1375 N N . LEU A 1 176 ? 3.329 7.771 1.442 1.00 22.29 176 LEU A N 1
ATOM 1376 C CA . LEU A 1 176 ? 2.782 8.933 0.706 1.00 21.25 176 LEU A CA 1
ATOM 1377 C C . LEU A 1 176 ? 3.519 10.252 0.921 1.00 23.33 176 LEU A C 1
ATOM 1378 O O . LEU A 1 176 ? 3.536 11.153 0.027 1.00 25.14 176 LEU A O 1
ATOM 1383 N N . LEU A 1 177 ? 4.099 10.409 2.114 1.00 21.79 177 LEU A N 1
ATOM 1384 C CA . LEU A 1 177 ? 4.761 11.646 2.489 1.00 23.09 177 LEU A CA 1
ATOM 1385 C C . LEU A 1 177 ? 6.261 11.617 2.301 1.00 23.00 177 LEU A C 1
ATOM 1386 O O . LEU A 1 177 ? 6.924 12.639 2.567 1.00 24.92 177 LEU A O 1
ATOM 1391 N N . GLY A 1 178 ? 6.798 10.465 1.934 1.00 21.08 178 GLY A N 1
ATOM 1392 C CA . GLY A 1 178 ? 8.217 10.374 1.647 1.00 23.48 178 GLY A CA 1
ATOM 1393 C C . GLY A 1 178 ? 9.091 10.256 2.870 1.00 25.20 178 GLY A C 1
ATOM 1394 O O . GLY A 1 178 ? 10.256 10.716 2.865 1.00 25.85 178 GLY A O 1
ATOM 1395 N N . PHE A 1 179 ? 8.568 9.540 3.870 1.00 23.84 179 PHE A N 1
ATOM 1396 C CA . PHE A 1 179 ? 9.340 9.189 5.100 1.00 25.94 179 PHE A CA 1
ATOM 1397 C C . PHE A 1 179 ? 9.608 7.705 5.293 1.00 26.65 179 PHE A C 1
ATOM 1398 O O . PHE A 1 179 ? 8.848 6.799 4.932 1.00 28.51 179 PHE A O 1
ATOM 1407 N N . HIS B 1 4 ? 6.501 8.597 44.931 1.00 37.33 4 HIS B N 1
ATOM 1408 C CA . HIS B 1 4 ? 7.654 7.695 45.225 1.00 37.14 4 HIS B CA 1
ATOM 1409 C C . HIS B 1 4 ? 8.429 7.102 44.057 1.00 38.18 4 HIS B C 1
ATOM 1410 O O . HIS B 1 4 ? 9.607 6.726 44.179 1.00 40.88 4 HIS B O 1
ATOM 1417 N N . PHE B 1 5 ? 7.777 6.964 42.935 1.00 37.96 5 PHE B N 1
ATOM 1418 C CA . PHE B 1 5 ? 8.445 6.279 41.848 1.00 35.93 5 PHE B CA 1
ATOM 1419 C C . PHE B 1 5 ? 8.666 7.216 40.660 1.00 35.18 5 PHE B C 1
ATOM 1420 O O . PHE B 1 5 ? 8.462 6.845 39.496 1.00 35.76 5 PHE B O 1
ATOM 1428 N N . VAL B 1 6 ? 9.086 8.432 40.990 1.00 33.71 6 VAL B N 1
ATOM 1429 C CA . VAL B 1 6 ? 9.272 9.486 40.008 1.00 32.32 6 VAL B CA 1
ATOM 1430 C C . VAL B 1 6 ? 10.754 9.735 39.801 1.00 30.49 6 VAL B C 1
ATOM 1431 O O . VAL B 1 6 ? 11.480 10.067 40.751 1.00 30.78 6 VAL B O 1
ATOM 1435 N N . GLY B 1 7 ? 11.193 9.526 38.564 1.00 29.43 7 GLY B N 1
ATOM 1436 C CA . GLY B 1 7 ? 12.565 9.850 38.213 1.00 28.05 7 GLY B CA 1
ATOM 1437 C C . GLY B 1 7 ? 13.182 8.911 37.209 1.00 26.66 7 GLY B C 1
ATOM 1438 O O . GLY B 1 7 ? 12.604 7.864 36.836 1.00 26.97 7 GLY B O 1
ATOM 1439 N N . LYS B 1 8 ? 14.342 9.316 36.717 1.00 23.33 8 LYS B N 1
ATOM 1440 C CA . LYS B 1 8 ? 15.122 8.435 35.871 1.00 22.83 8 LYS B CA 1
ATOM 1441 C C . LYS B 1 8 ? 16.354 7.833 36.531 1.00 20.42 8 LYS B C 1
ATOM 1442 O O . LYS B 1 8 ? 17.081 7.050 35.905 1.00 20.71 8 LYS B O 1
ATOM 1448 N N . TYR B 1 9 ? 16.623 8.252 37.767 1.00 20.37 9 TYR B N 1
ATOM 1449 C CA . TYR B 1 9 ? 17.644 7.606 38.597 1.00 20.79 9 TYR B CA 1
ATOM 1450 C C . TYR B 1 9 ? 16.997 6.891 39.752 1.00 21.45 9 TYR B C 1
ATOM 1451 O O . TYR B 1 9 ? 16.026 7.374 40.327 1.00 20.70 9 TYR B O 1
ATOM 1460 N N . GLU B 1 10 ? 17.567 5.731 40.111 1.00 22.49 10 GLU B N 1
ATOM 1461 C CA . GLU B 1 10 ? 17.177 5.055 41.361 1.00 23.33 10 GLU B CA 1
ATOM 1462 C C . GLU B 1 10 ? 18.428 4.757 42.167 1.00 22.34 10 GLU B C 1
ATOM 1463 O O . GLU B 1 10 ? 19.331 4.007 41.721 1.00 24.08 10 GLU B O 1
ATOM 1469 N N . VAL B 1 11 ? 18.500 5.345 43.361 1.00 20.58 11 VAL B N 1
ATOM 1470 C CA . VAL B 1 11 ? 19.539 5.050 44.298 1.00 21.49 11 VAL B CA 1
ATOM 1471 C C . VAL B 1 11 ? 19.057 3.910 45.193 1.00 22.07 11 VAL B C 1
ATOM 1472 O O . VAL B 1 11 ? 17.961 3.959 45.741 1.00 22.95 11 VAL B O 1
ATOM 1476 N N . GLU B 1 12 ? 19.840 2.846 45.276 1.00 22.50 12 GLU B N 1
ATOM 1477 C CA . GLU B 1 12 ? 19.359 1.615 45.949 1.00 24.81 12 GLU B CA 1
ATOM 1478 C C . GLU B 1 12 ? 20.499 0.866 46.613 1.00 24.10 12 GLU B C 1
ATOM 1479 O O . GLU B 1 12 ? 21.611 0.722 46.048 1.00 23.67 12 GLU B O 1
ATOM 1485 N N . LEU B 1 13 ? 20.236 0.418 47.832 1.00 21.54 13 LEU B N 1
ATOM 1486 C CA . LEU B 1 13 ? 21.136 -0.493 48.508 1.00 21.19 13 LEU B CA 1
ATOM 1487 C C . LEU B 1 13 ? 20.377 -1.749 48.888 1.00 21.16 13 LEU B C 1
ATOM 1488 O O . LEU B 1 13 ? 19.311 -1.671 49.498 1.00 22.51 13 LEU B O 1
ATOM 1493 N N . LYS B 1 14 ? 20.972 -2.884 48.544 1.00 19.15 14 LYS B N 1
ATOM 1494 C CA . LYS B 1 14 ? 20.372 -4.184 48.878 1.00 19.83 14 LYS B CA 1
ATOM 1495 C C . LYS B 1 14 ? 21.163 -4.869 50.023 1.00 18.66 14 LYS B C 1
ATOM 1496 O O . LYS B 1 14 ? 22.385 -4.881 50.011 1.00 18.78 14 LYS B O 1
ATOM 1502 N N . P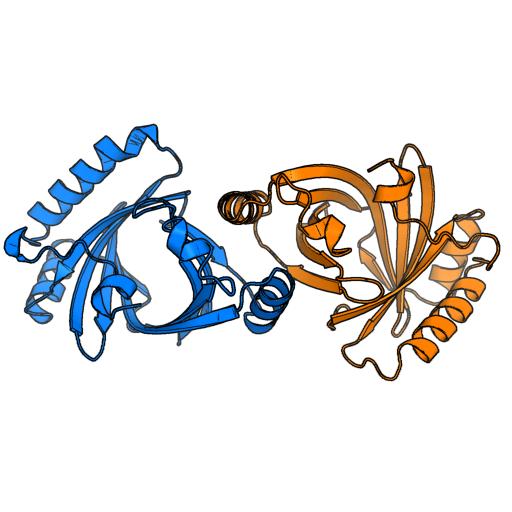HE B 1 15 ? 20.434 -5.476 50.973 1.00 19.71 15 PHE B N 1
ATOM 1503 C CA . PHE B 1 15 ? 21.060 -6.212 52.075 1.00 20.51 15 PHE B CA 1
ATOM 1504 C C . PHE B 1 15 ? 20.487 -7.627 52.195 1.00 21.17 15 PHE B C 1
ATOM 1505 O O . PHE B 1 15 ? 19.263 -7.780 52.031 1.00 21.78 15 PHE B O 1
ATOM 1513 N N . ARG B 1 16 ? 21.346 -8.604 52.486 1.00 21.86 16 ARG B N 1
ATOM 1514 C CA . ARG B 1 16 ? 20.847 -9.896 53.012 1.00 24.53 16 ARG B CA 1
ATOM 1515 C C . ARG B 1 16 ? 20.196 -9.580 54.364 1.00 24.78 16 ARG B C 1
ATOM 1516 O O . ARG B 1 16 ? 20.733 -8.804 55.177 1.00 23.77 16 ARG B O 1
ATOM 1524 N N . VAL B 1 17 ? 19.027 -10.175 54.630 1.00 24.37 17 VAL B N 1
ATOM 1525 C CA . VAL B 1 17 ? 18.353 -9.925 55.915 1.00 26.02 17 VAL B CA 1
ATOM 1526 C C . VAL B 1 17 ? 18.613 -11.111 56.865 1.00 26.73 17 VAL B C 1
ATOM 1527 O O . VAL B 1 17 ? 18.185 -12.236 56.582 1.00 26.35 17 VAL B O 1
ATOM 1531 N N . MET B 1 18 ? 19.299 -10.848 57.968 1.00 28.22 18 MET B N 1
ATOM 1532 C CA . MET B 1 18 ? 19.613 -11.924 58.903 1.00 31.42 18 MET B CA 1
ATOM 1533 C C . MET B 1 18 ? 18.535 -12.027 59.977 1.00 30.52 18 MET B C 1
ATOM 1534 O O . MET B 1 18 ? 18.354 -13.102 60.583 1.00 32.20 18 MET B O 1
ATOM 1539 N N . ASP B 1 19 ? 17.817 -10.925 60.188 1.00 29.56 19 ASP B N 1
ATOM 1540 C CA . ASP B 1 19 ? 16.814 -10.839 61.264 1.00 28.85 19 ASP B CA 1
ATOM 1541 C C . ASP B 1 19 ? 15.519 -10.176 60.779 1.00 26.38 19 ASP B C 1
ATOM 1542 O O . ASP B 1 19 ? 15.289 -8.965 60.977 1.00 25.83 19 ASP B O 1
ATOM 1547 N N . LEU B 1 20 ? 14.645 -10.974 60.171 1.00 25.49 20 LEU B N 1
ATOM 1548 C CA . LEU B 1 20 ? 13.391 -10.453 59.661 1.00 25.70 20 LEU B CA 1
ATOM 1549 C C . LEU B 1 20 ? 12.483 -9.842 60.732 1.00 23.98 20 LEU B C 1
ATOM 1550 O O . LEU B 1 20 ? 11.735 -8.882 60.490 1.00 25.52 20 LEU B O 1
ATOM 1555 N N . THR B 1 21 ? 12.538 -10.421 61.940 1.00 25.84 21 THR B N 1
ATOM 1556 C CA . THR B 1 21 ? 11.728 -9.892 63.039 1.00 25.82 21 THR B CA 1
ATOM 1557 C C . THR B 1 21 ? 12.065 -8.437 63.380 1.00 25.09 21 THR B C 1
ATOM 1558 O O . THR B 1 21 ? 11.163 -7.597 63.414 1.00 25.22 21 THR B O 1
ATOM 1562 N N . THR B 1 22 ? 13.348 -8.151 63.622 1.00 26.84 22 THR B N 1
ATOM 1563 C CA . THR B 1 22 ? 13.758 -6.767 63.853 1.00 28.57 22 THR B CA 1
ATOM 1564 C C . THR B 1 22 ? 13.356 -5.850 62.720 1.00 28.20 22 THR B C 1
ATOM 1565 O O . THR B 1 22 ? 12.806 -4.776 62.957 1.00 27.91 22 THR B O 1
ATOM 1569 N N . LEU B 1 23 ? 13.600 -6.274 61.476 1.00 26.36 23 LEU B N 1
ATOM 1570 C CA . LEU B 1 23 ? 13.150 -5.460 60.352 1.00 27.10 23 LEU B CA 1
ATOM 1571 C C . LEU B 1 23 ? 11.672 -5.101 60.452 1.00 27.32 23 LEU B C 1
ATOM 1572 O O . LEU B 1 23 ? 11.265 -3.942 60.358 1.00 27.31 23 LEU B O 1
ATOM 1577 N N . HIS B 1 24 ? 10.830 -6.112 60.666 1.00 25.53 24 HIS B N 1
ATOM 1578 C CA . HIS B 1 24 ? 9.410 -5.831 60.744 1.00 25.88 24 HIS B CA 1
ATOM 1579 C C . HIS B 1 24 ? 8.999 -4.990 61.923 1.00 25.74 24 HIS B C 1
ATOM 1580 O O . HIS B 1 24 ? 8.082 -4.170 61.805 1.00 24.86 24 HIS B O 1
ATOM 1587 N N . GLU B 1 25 ? 9.663 -5.248 63.045 1.00 26.15 25 GLU B N 1
ATOM 1588 C CA . GLU B 1 25 ? 9.426 -4.445 64.267 1.00 27.92 25 GLU B CA 1
ATOM 1589 C C . GLU B 1 25 ? 9.704 -2.968 64.038 1.00 29.19 25 GLU B C 1
ATOM 1590 O O . GLU B 1 25 ? 8.948 -2.110 64.484 1.00 28.31 25 GLU B O 1
ATOM 1596 N N . GLN B 1 26 ? 10.745 -2.698 63.264 1.00 30.36 26 GLN B N 1
ATOM 1597 C CA . GLN B 1 26 ? 11.140 -1.332 62.936 1.00 31.11 26 GLN B CA 1
ATOM 1598 C C . GLN B 1 26 ? 10.217 -0.682 61.913 1.00 30.85 26 GLN B C 1
ATOM 1599 O O . GLN B 1 26 ? 9.957 0.519 61.973 1.00 31.60 26 GLN B O 1
ATOM 1605 N N . LEU B 1 27 ? 9.689 -1.465 60.964 1.00 28.08 27 LEU B N 1
ATOM 1606 C CA . LEU B 1 27 ? 8.658 -0.957 60.076 1.00 29.87 27 LEU B CA 1
ATOM 1607 C C . LEU B 1 27 ? 7.423 -0.453 60.837 1.00 29.95 27 LEU B C 1
ATOM 1608 O O . LEU B 1 27 ? 6.805 0.560 60.456 1.00 30.34 27 LEU B O 1
ATOM 1613 N N . VAL B 1 28 ? 7.050 -1.187 61.894 1.00 29.94 28 VAL B N 1
ATOM 1614 C CA . VAL B 1 28 ? 5.981 -0.726 62.783 1.00 30.62 28 VAL B CA 1
ATOM 1615 C C . VAL B 1 28 ? 6.385 0.520 63.594 1.00 30.80 28 VAL B C 1
ATOM 1616 O O . VAL B 1 28 ? 5.635 1.516 63.597 1.00 31.93 28 VAL B O 1
ATOM 1620 N N . ALA B 1 29 ? 7.547 0.473 64.230 1.00 31.18 29 ALA B N 1
ATOM 1621 C CA . ALA B 1 29 ? 8.062 1.616 65.035 1.00 31.61 29 ALA B CA 1
ATOM 1622 C C . ALA B 1 29 ? 8.062 2.937 64.230 1.00 33.06 29 ALA B C 1
ATOM 1623 O O . ALA B 1 29 ? 7.685 4.010 64.726 1.00 33.48 29 ALA B O 1
ATOM 1625 N N . GLN B 1 30 ? 8.421 2.842 62.956 1.00 33.37 30 GLN B N 1
ATOM 1626 C CA . GLN B 1 30 ? 8.608 4.021 62.122 1.00 33.70 30 GLN B CA 1
ATOM 1627 C C . GLN B 1 30 ? 7.376 4.365 61.320 1.00 33.83 30 GLN B C 1
ATOM 1628 O O . GLN B 1 30 ? 7.428 5.213 60.423 1.00 35.31 30 GLN B O 1
ATOM 1634 N N . LYS B 1 31 ? 6.270 3.682 61.615 1.00 33.67 31 LYS B N 1
ATOM 1635 C CA . LYS B 1 31 ? 4.987 3.908 60.943 1.00 33.71 31 LYS B CA 1
ATOM 1636 C C . LYS B 1 31 ? 5.064 3.817 59.400 1.00 32.51 31 LYS B C 1
ATOM 1637 O O . LYS B 1 31 ? 4.476 4.603 58.672 1.00 32.91 31 LYS B O 1
ATOM 1643 N N . ALA B 1 32 ? 5.778 2.814 58.905 1.00 30.69 32 ALA B N 1
ATOM 1644 C CA . ALA B 1 32 ? 5.758 2.526 57.469 1.00 30.05 32 ALA B CA 1
ATOM 1645 C C . ALA B 1 32 ? 4.363 2.318 56.908 1.00 30.43 32 ALA B C 1
ATOM 1646 O O . ALA B 1 32 ? 3.475 1.733 57.574 1.00 31.00 32 ALA B O 1
ATOM 1648 N N . THR B 1 33 ? 4.138 2.792 55.699 1.00 29.89 33 THR B N 1
ATOM 1649 C CA . THR B 1 33 ? 2.904 2.482 55.005 1.00 31.85 33 THR B CA 1
ATOM 1650 C C . THR B 1 33 ? 3.174 1.403 53.963 1.00 31.73 33 THR B C 1
ATOM 1651 O O . THR B 1 33 ? 4.095 1.513 53.143 1.00 30.64 33 THR B O 1
ATOM 1655 N N . ALA B 1 34 ? 2.369 0.349 54.022 1.00 31.72 34 ALA B N 1
ATOM 1656 C CA . ALA B 1 34 ? 2.448 -0.726 53.050 1.00 31.70 34 ALA B CA 1
ATOM 1657 C C . ALA B 1 34 ? 1.924 -0.281 51.686 1.00 31.81 34 ALA B C 1
ATOM 1658 O O . ALA B 1 34 ? 0.723 0.034 51.549 1.00 32.75 34 ALA B O 1
ATOM 1660 N N . PHE B 1 35 ? 2.771 -0.282 50.657 1.00 29.72 35 PHE B N 1
ATOM 1661 C CA . PHE B 1 35 ? 2.320 -0.050 49.267 1.00 29.43 35 PHE B CA 1
ATOM 1662 C C . PHE B 1 35 ? 1.761 -1.347 48.666 1.00 30.39 35 PHE B C 1
ATOM 1663 O O . PHE B 1 35 ? 0.644 -1.378 48.126 1.00 31.45 35 PHE B O 1
ATOM 1671 N N . THR B 1 36 ? 2.553 -2.412 48.746 1.00 28.34 36 THR B N 1
ATOM 1672 C CA . THR B 1 36 ? 2.105 -3.764 48.378 1.00 27.71 36 THR B CA 1
ATOM 1673 C C . THR B 1 36 ? 2.565 -4.727 49.468 1.00 27.82 36 THR B C 1
ATOM 1674 O O . THR B 1 36 ? 3.631 -4.590 50.020 1.00 25.18 36 THR B O 1
ATOM 1678 N N . LEU B 1 37 ? 1.755 -5.746 49.766 1.00 28.02 37 LEU B N 1
ATOM 1679 C CA . LEU B 1 37 ? 2.153 -6.731 50.772 1.00 29.32 37 LEU B CA 1
ATOM 1680 C C . LEU B 1 37 ? 2.172 -8.153 50.242 1.00 29.34 37 LEU B C 1
ATOM 1681 O O . LEU B 1 37 ? 1.192 -8.609 49.652 1.00 28.92 37 LEU B O 1
ATOM 1686 N N . ASN B 1 38 ? 3.276 -8.861 50.471 1.00 29.01 38 ASN B N 1
ATOM 1687 C CA . ASN B 1 38 ? 3.418 -10.244 50.024 1.00 29.17 38 ASN B CA 1
ATOM 1688 C C . ASN B 1 38 ? 2.872 -10.536 48.633 1.00 27.83 38 ASN B C 1
ATOM 1689 O O . ASN B 1 38 ? 2.139 -11.517 48.423 1.00 27.86 38 ASN B O 1
ATOM 1694 N N . ASN B 1 39 ? 3.219 -9.703 47.665 1.00 26.42 39 ASN B N 1
ATOM 1695 C CA . ASN B 1 39 ? 2.910 -10.027 46.313 1.00 26.03 39 ASN B CA 1
ATOM 1696 C C . ASN B 1 39 ? 3.854 -11.061 45.698 1.00 26.37 39 ASN B C 1
ATOM 1697 O O . ASN B 1 39 ? 5.080 -11.010 45.888 1.00 25.20 39 ASN B O 1
ATOM 1702 N N . HIS B 1 40 ? 3.289 -11.956 44.900 1.00 24.81 40 HIS B N 1
ATOM 1703 C CA . HIS B 1 40 ? 4.134 -12.681 43.955 1.00 25.51 40 HIS B CA 1
ATOM 1704 C C . HIS B 1 40 ? 4.533 -11.810 42.770 1.00 24.72 40 HIS B C 1
ATOM 1705 O O . HIS B 1 40 ? 3.660 -11.208 42.122 1.00 25.44 40 HIS B O 1
ATOM 1712 N N . GLU B 1 41 ? 5.839 -11.741 42.490 1.00 22.97 41 GLU B N 1
ATOM 1713 C CA . GLU B 1 41 ? 6.367 -10.976 41.343 1.00 23.58 41 GLU B CA 1
ATOM 1714 C C . GLU B 1 41 ? 7.054 -11.883 40.379 1.00 23.40 41 GLU B C 1
ATOM 1715 O O . GLU B 1 41 ? 7.922 -12.657 40.785 1.00 24.24 41 GLU B O 1
ATOM 1721 N N . LYS B 1 42 ? 6.594 -11.867 39.137 1.00 20.96 42 LYS B N 1
ATOM 1722 C CA . LYS B 1 42 ? 7.245 -12.613 38.086 1.00 22.00 42 LYS B CA 1
ATOM 1723 C C . LYS B 1 42 ? 7.835 -11.601 37.090 1.00 21.74 42 LYS B C 1
ATOM 1724 O O . LYS B 1 42 ? 7.118 -10.740 36.569 1.00 21.45 42 LYS B O 1
ATOM 1730 N N . ASP B 1 43 ? 9.154 -11.679 36.944 1.00 19.22 43 ASP B N 1
ATOM 1731 C CA . ASP B 1 43 ? 9.943 -10.786 36.114 1.00 19.57 43 ASP B CA 1
ATOM 1732 C C . ASP B 1 43 ? 10.464 -11.558 34.934 1.00 20.84 43 ASP B C 1
ATOM 1733 O O . ASP B 1 43 ? 11.295 -12.449 35.081 1.00 21.32 43 ASP B O 1
ATOM 1738 N N . ILE B 1 44 ? 10.034 -11.173 33.732 1.00 19.21 44 ILE B N 1
ATOM 1739 C CA . ILE B 1 44 ? 10.556 -11.734 32.503 1.00 19.23 44 ILE B CA 1
ATOM 1740 C C . ILE B 1 44 ? 11.594 -10.771 31.975 1.00 19.66 44 ILE B C 1
ATOM 1741 O O . ILE B 1 44 ? 11.274 -9.610 31.692 1.00 19.20 44 ILE B O 1
ATOM 1746 N N . TYR B 1 45 ? 12.843 -11.207 31.927 1.00 18.12 45 TYR B N 1
ATOM 1747 C CA . TYR B 1 45 ? 13.918 -10.414 31.341 1.00 18.93 45 TYR B CA 1
ATOM 1748 C C . TYR B 1 45 ? 14.014 -10.609 29.850 1.00 19.65 45 TYR B C 1
ATOM 1749 O O . TYR B 1 45 ? 13.998 -11.745 29.366 1.00 19.78 45 TYR B O 1
ATOM 1758 N N . LEU B 1 46 ? 14.135 -9.509 29.111 1.00 19.62 46 LEU B N 1
ATOM 1759 C CA . LEU B 1 46 ? 14.190 -9.587 27.658 1.00 19.11 46 LEU B CA 1
ATOM 1760 C C . LEU B 1 46 ? 15.532 -9.047 27.085 1.00 20.03 46 LEU B C 1
ATOM 1761 O O . LEU B 1 46 ? 16.050 -8.032 27.583 1.00 18.49 46 LEU B O 1
ATOM 1766 N N . ASP B 1 47 ? 16.069 -9.652 25.998 1.00 19.26 47 ASP B N 1
ATOM 1767 C CA . ASP B 1 47 ? 17.261 -9.105 25.352 1.00 19.17 47 ASP B CA 1
ATOM 1768 C C . ASP B 1 47 ? 17.242 -9.566 23.892 1.00 19.25 47 ASP B C 1
ATOM 1769 O O . ASP B 1 47 ? 16.459 -10.453 23.558 1.00 20.89 47 ASP B O 1
ATOM 1774 N N . ALA B 1 48 ? 18.110 -8.949 23.100 1.00 20.68 48 ALA B N 1
ATOM 1775 C CA . ALA B 1 48 ? 18.274 -9.280 21.694 1.00 22.46 48 ALA B CA 1
ATOM 1776 C C . ALA B 1 48 ? 19.030 -10.615 21.654 1.00 25.32 48 ALA B C 1
ATOM 1777 O O . ALA B 1 48 ? 19.649 -11.023 22.655 1.00 23.45 48 ALA B O 1
ATOM 1779 N N . ASN B 1 49 ? 18.924 -11.322 20.536 1.00 26.11 49 ASN B N 1
ATOM 1780 C CA . ASN B 1 49 ? 19.743 -12.539 20.393 1.00 28.87 49 ASN B CA 1
ATOM 1781 C C . ASN B 1 49 ? 21.225 -12.388 20.767 1.00 27.56 49 ASN B C 1
ATOM 1782 O O . ASN B 1 49 ? 21.781 -13.284 21.428 1.00 31.67 49 ASN B O 1
ATOM 1787 N N . GLY B 1 50 ? 21.841 -11.291 20.356 1.00 27.97 50 GLY B N 1
ATOM 1788 C CA . GLY B 1 50 ? 23.247 -10.998 20.622 1.00 26.50 50 GLY B CA 1
ATOM 1789 C C . GLY B 1 50 ? 23.532 -10.442 22.009 1.00 26.54 50 GLY B C 1
ATOM 1790 O O . GLY B 1 50 ? 24.638 -9.986 22.251 1.00 27.14 50 GLY B O 1
ATOM 1791 N N . GLN B 1 51 ? 22.514 -10.433 22.885 1.00 24.50 51 GLN B N 1
ATOM 1792 C CA . GLN B 1 51 ? 22.622 -9.792 24.221 1.00 23.17 51 GLN B CA 1
ATOM 1793 C C . GLN B 1 51 ? 23.037 -8.291 24.139 1.00 22.80 51 GLN B C 1
ATOM 1794 O O . GLN B 1 51 ? 23.832 -7.768 24.954 1.00 23.71 51 GLN B O 1
ATOM 1800 N N . ASP B 1 52 ? 22.479 -7.580 23.135 1.00 23.01 52 ASP B N 1
ATOM 1801 C CA . ASP B 1 52 ? 22.837 -6.197 22.883 1.00 23.61 52 ASP B CA 1
ATOM 1802 C C . ASP B 1 52 ? 22.666 -5.292 24.113 1.00 22.37 52 ASP B C 1
ATOM 1803 O O . ASP B 1 52 ? 23.442 -4.383 24.328 1.00 24.11 52 ASP B O 1
ATOM 1808 N N . LEU B 1 53 ? 21.654 -5.585 24.926 1.00 22.66 53 LEU B N 1
ATOM 1809 C CA . LEU B 1 53 ? 21.322 -4.743 26.084 1.00 19.11 53 LEU B CA 1
ATOM 1810 C C . LEU B 1 53 ? 22.304 -5.031 27.230 1.00 19.98 53 LEU B C 1
ATOM 1811 O O . LEU B 1 53 ? 22.847 -4.109 27.815 1.00 19.61 53 LEU B O 1
ATOM 1816 N N . ALA B 1 54 ? 22.518 -6.327 27.524 1.00 18.83 54 ALA B N 1
ATOM 1817 C CA . ALA B 1 54 ? 23.508 -6.674 28.577 1.00 19.17 54 ALA B CA 1
ATOM 1818 C C . ALA B 1 54 ? 24.880 -6.070 28.277 1.00 19.28 54 ALA B C 1
ATOM 1819 O O . ALA B 1 54 ? 25.571 -5.614 29.182 1.00 20.57 54 ALA B O 1
ATOM 1821 N N . LYS B 1 55 ? 25.256 -6.051 26.979 1.00 22.31 55 LYS B N 1
ATOM 1822 C CA . LYS B 1 55 ? 26.553 -5.481 26.574 1.00 23.77 55 LYS B CA 1
ATOM 1823 C C . LYS B 1 55 ? 26.669 -4.004 26.861 1.00 23.27 55 LYS B C 1
ATOM 1824 O O . LYS B 1 55 ? 27.790 -3.465 26.979 1.00 25.40 55 LYS B O 1
ATOM 1830 N N . GLN B 1 56 ? 25.505 -3.353 27.016 1.00 24.52 56 GLN B N 1
ATOM 1831 C CA . GLN B 1 56 ? 25.449 -1.972 27.469 1.00 25.51 56 GLN B CA 1
ATOM 1832 C C . GLN B 1 56 ? 25.135 -1.797 28.971 1.00 24.44 56 GLN B C 1
ATOM 1833 O O . GLN B 1 56 ? 24.887 -0.670 29.432 1.00 23.73 56 GLN B O 1
ATOM 1839 N N . GLN B 1 57 ? 25.106 -2.900 29.726 1.00 23.05 57 GLN B N 1
ATOM 1840 C CA . GLN B 1 57 ? 24.700 -2.877 31.115 1.00 24.53 57 GLN B CA 1
ATOM 1841 C C . GLN B 1 57 ? 23.287 -2.253 31.213 1.00 22.48 57 GLN B C 1
ATOM 1842 O O . GLN B 1 57 ? 23.003 -1.415 32.061 1.00 20.79 57 GLN B O 1
ATOM 1848 N N . ILE B 1 58 ? 22.424 -2.687 30.281 1.00 20.12 58 ILE B N 1
ATOM 1849 C CA . ILE B 1 58 ? 20.970 -2.495 30.367 1.00 19.46 58 ILE B CA 1
ATOM 1850 C C . ILE B 1 58 ? 20.264 -3.792 30.639 1.00 19.00 58 ILE B C 1
ATOM 1851 O O . ILE B 1 58 ? 20.597 -4.825 30.016 1.00 18.54 58 ILE B O 1
ATOM 1856 N N . SER B 1 59 ? 19.270 -3.753 31.540 1.00 19.48 59 SER B N 1
ATOM 1857 C CA . SER B 1 59 ? 18.369 -4.878 31.741 1.00 20.77 59 SER B CA 1
ATOM 1858 C C . SER B 1 59 ? 16.949 -4.366 31.367 1.00 20.27 59 SER B C 1
ATOM 1859 O O . SER B 1 59 ? 16.609 -3.203 31.619 1.00 20.80 59 SER B O 1
ATOM 1862 N N . MET B 1 60 ? 16.119 -5.245 30.806 1.00 18.18 60 MET B N 1
ATOM 1863 C CA . MET B 1 60 ? 14.756 -4.842 30.469 1.00 17.83 60 MET B CA 1
ATOM 1864 C C . MET B 1 60 ? 13.844 -5.922 30.972 1.00 17.89 60 MET B C 1
ATOM 1865 O O . MET B 1 60 ? 14.003 -7.092 30.632 1.00 19.40 60 MET B O 1
ATOM 1870 N N . VAL B 1 61 ? 12.891 -5.512 31.803 1.00 18.30 61 VAL B N 1
ATOM 1871 C CA . VAL B 1 61 ? 11.996 -6.458 32.481 1.00 17.79 61 VAL B CA 1
ATOM 1872 C C . VAL B 1 61 ? 10.522 -6.143 32.270 1.00 18.24 61 VAL B C 1
ATOM 1873 O O . VAL B 1 61 ? 10.113 -4.980 32.255 1.00 17.88 61 VAL B O 1
ATOM 1877 N N . LEU B 1 62 ? 9.722 -7.182 32.085 1.00 17.95 62 LEU B N 1
ATOM 1878 C CA . LEU B 1 62 ? 8.291 -7.034 32.169 1.00 18.76 62 LEU B CA 1
ATOM 1879 C C . LEU B 1 62 ? 7.864 -7.723 33.466 1.00 18.53 62 LEU B C 1
ATOM 1880 O O . LEU B 1 62 ? 8.114 -8.921 33.635 1.00 18.65 62 LEU B O 1
ATOM 1885 N N . ARG B 1 63 ? 7.283 -6.930 34.367 1.00 18.42 63 ARG B N 1
ATOM 1886 C CA . ARG B 1 63 ? 6.955 -7.431 35.705 1.00 19.82 63 ARG B CA 1
ATOM 1887 C C . ARG B 1 63 ? 5.443 -7.510 35.921 1.00 21.29 63 ARG B C 1
ATOM 1888 O O . ARG B 1 63 ? 4.721 -6.561 35.614 1.00 20.16 63 ARG B O 1
ATOM 1896 N N . GLU B 1 64 ? 5.002 -8.629 36.499 1.00 21.42 64 GLU B N 1
ATOM 1897 C CA . GLU B 1 64 ? 3.618 -8.808 36.918 1.00 24.92 64 GLU B CA 1
ATOM 1898 C C . GLU B 1 64 ? 3.592 -8.981 38.444 1.00 24.31 64 GLU B C 1
ATOM 1899 O O . GLU B 1 64 ? 4.283 -9.810 38.981 1.00 24.26 64 GLU B O 1
ATOM 1905 N N . MET B 1 65 ? 2.793 -8.194 39.144 1.00 24.94 65 MET B N 1
ATOM 1906 C CA . MET B 1 65 ? 2.725 -8.335 40.596 1.00 24.57 65 MET B CA 1
ATOM 1907 C C . MET B 1 65 ? 1.303 -8.735 40.963 1.00 24.81 65 MET B C 1
ATOM 1908 O O . MET B 1 65 ? 0.367 -8.035 40.569 1.00 23.74 65 MET B O 1
ATOM 1913 N N . ASN B 1 66 ? 1.150 -9.851 41.672 1.00 25.31 66 ASN B N 1
ATOM 1914 C CA . ASN B 1 66 ? -0.174 -10.288 42.109 1.00 27.43 66 ASN B CA 1
ATOM 1915 C C . ASN B 1 66 ? -0.187 -10.515 43.605 1.00 27.13 66 ASN B C 1
ATOM 1916 O O . ASN B 1 66 ? 0.777 -11.048 44.163 1.00 26.64 66 ASN B O 1
ATOM 1921 N N . PRO B 1 67 ? -1.286 -10.149 44.284 1.00 27.92 67 PRO B N 1
ATOM 1922 C CA . PRO B 1 67 ? -2.592 -9.714 43.766 1.00 29.16 67 PRO B CA 1
ATOM 1923 C C . PRO B 1 67 ? -2.811 -8.209 43.488 1.00 29.74 67 PRO B C 1
ATOM 1924 O O . PRO B 1 67 ? -3.946 -7.826 43.126 1.00 29.82 67 PRO B O 1
ATOM 1928 N N . SER B 1 68 ? -1.783 -7.346 43.605 1.00 28.49 68 SER B N 1
ATOM 1929 C CA . SER B 1 68 ? -1.996 -5.907 43.431 1.00 28.33 68 SER B CA 1
ATOM 1930 C C . SER B 1 68 ? -2.472 -5.573 42.009 1.00 28.88 68 SER B C 1
ATOM 1931 O O . SER B 1 68 ? -3.044 -4.494 41.797 1.00 30.00 68 SER B O 1
ATOM 1934 N N . GLY B 1 69 ? -2.180 -6.468 41.051 1.00 28.17 69 GLY B N 1
ATOM 1935 C CA . GLY B 1 69 ? -2.507 -6.259 39.645 1.00 27.88 69 GLY B CA 1
ATOM 1936 C C . GLY B 1 69 ? -1.658 -5.195 38.925 1.00 27.50 69 GLY B C 1
ATOM 1937 O O . GLY B 1 69 ? -2.008 -4.740 37.820 1.00 28.83 69 GLY B O 1
ATOM 1938 N N . ILE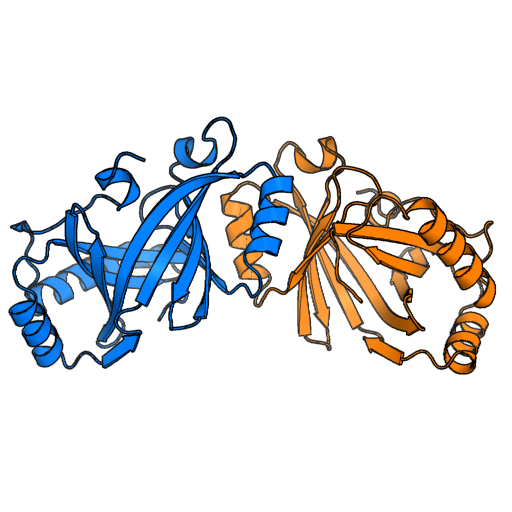 B 1 70 ? -0.553 -4.789 39.548 1.00 25.62 70 ILE B N 1
ATOM 1939 C CA . ILE B 1 70 ? 0.362 -3.838 38.929 1.00 25.04 70 ILE B CA 1
ATOM 1940 C C . ILE B 1 70 ? 1.158 -4.595 37.863 1.00 23.79 70 ILE B C 1
ATOM 1941 O O . ILE B 1 70 ? 1.475 -5.765 38.058 1.00 24.48 70 ILE B O 1
ATOM 1946 N N . ARG B 1 71 ? 1.347 -3.981 36.694 1.00 22.40 71 ARG B N 1
ATOM 1947 C CA . ARG B 1 71 ? 2.211 -4.552 35.629 1.00 21.48 71 ARG B CA 1
ATOM 1948 C C . ARG B 1 71 ? 3.104 -3.419 35.174 1.00 21.76 71 ARG B C 1
ATOM 1949 O O . ARG B 1 71 ? 2.623 -2.286 34.986 1.00 20.88 71 ARG B O 1
ATOM 1957 N N . LEU B 1 72 ? 4.392 -3.725 35.027 1.00 19.46 72 LEU B N 1
ATOM 1958 C CA . LEU B 1 72 ? 5.406 -2.738 34.741 1.00 18.39 72 LEU B CA 1
ATOM 1959 C C . LEU B 1 72 ? 6.314 -3.152 33.628 1.00 17.94 72 LEU B C 1
ATOM 1960 O O . LEU B 1 72 ? 6.641 -4.320 33.496 1.00 19.07 72 LEU B O 1
ATOM 1965 N N . TRP B 1 73 ? 6.683 -2.192 32.786 1.00 17.29 73 TRP B N 1
ATOM 1966 C CA . TRP B 1 73 ? 7.793 -2.323 31.877 1.00 17.92 73 TRP B CA 1
ATOM 1967 C C . TRP B 1 73 ? 8.918 -1.477 32.447 1.00 18.45 73 TRP B C 1
ATOM 1968 O O . TRP B 1 73 ? 8.734 -0.259 32.699 1.00 17.69 73 TRP B O 1
ATOM 1979 N N . ILE B 1 74 ? 10.093 -2.125 32.650 1.00 17.23 74 ILE B N 1
ATOM 1980 C CA . ILE B 1 74 ? 11.182 -1.494 33.384 1.00 18.11 74 ILE B CA 1
ATOM 1981 C C . ILE B 1 74 ? 12.445 -1.585 32.502 1.00 18.44 74 ILE B C 1
ATOM 1982 O O . ILE B 1 74 ? 12.792 -2.654 31.986 1.00 18.01 74 ILE B O 1
ATOM 1987 N N . VAL B 1 75 ? 13.134 -0.463 32.345 1.00 16.14 75 VAL B N 1
ATOM 1988 C CA . VAL B 1 75 ? 14.439 -0.390 31.669 1.00 16.91 75 VAL B CA 1
ATOM 1989 C C . VAL B 1 75 ? 15.471 0.116 32.671 1.00 18.88 75 VAL B C 1
ATOM 1990 O O . VAL B 1 75 ? 15.395 1.252 33.120 1.00 19.05 75 VAL B O 1
ATOM 1994 N N . LYS B 1 76 ? 16.440 -0.740 33.015 1.00 19.17 76 LYS B N 1
ATOM 1995 C CA . LYS B 1 76 ? 17.490 -0.335 33.960 1.00 22.38 76 LYS B CA 1
ATOM 1996 C C . LYS B 1 76 ? 18.737 -0.067 33.178 1.00 22.08 76 LYS B C 1
ATOM 1997 O O . LYS B 1 76 ? 19.035 -0.830 32.279 1.00 20.93 76 LYS B O 1
ATOM 2003 N N . GLY B 1 77 ? 19.505 0.969 33.521 1.00 20.93 77 GLY B N 1
ATOM 2004 C CA . GLY B 1 77 ? 20.746 1.212 32.816 1.00 22.15 77 GLY B CA 1
ATOM 2005 C C . GLY B 1 77 ? 20.550 2.245 31.757 1.00 21.74 77 GLY B C 1
ATOM 2006 O O . GLY B 1 77 ? 19.463 2.863 31.655 1.00 21.99 77 GLY B O 1
ATOM 2007 N N . PRO B 1 78 ? 21.611 2.510 30.975 1.00 22.06 78 PRO B N 1
ATOM 2008 C CA . PRO B 1 78 ? 22.889 1.773 30.968 1.00 20.88 78 PRO B CA 1
ATOM 2009 C C . PRO B 1 78 ? 23.679 2.146 32.211 1.00 21.72 78 PRO B C 1
ATOM 2010 O O . PRO B 1 78 ? 23.775 3.355 32.556 1.00 20.97 78 PRO B O 1
ATOM 2014 N N . GLY B 1 79 ? 24.177 1.118 32.889 1.00 21.66 79 GLY B N 1
ATOM 2015 C CA . GLY B 1 79 ? 25.025 1.331 34.072 1.00 21.38 79 GLY B CA 1
ATOM 2016 C C . GLY B 1 79 ? 24.260 1.755 35.320 1.00 22.84 79 GLY B C 1
ATOM 2017 O O . GLY B 1 79 ? 23.052 1.749 35.370 1.00 23.42 79 GLY B O 1
ATOM 2018 N N . ALA B 1 80 ? 25.017 2.038 36.372 1.00 20.98 80 ALA B N 1
ATOM 2019 C CA . ALA B 1 80 ? 24.492 2.143 37.687 1.00 19.91 80 ALA B CA 1
ATOM 2020 C C . ALA B 1 80 ? 23.626 3.394 37.8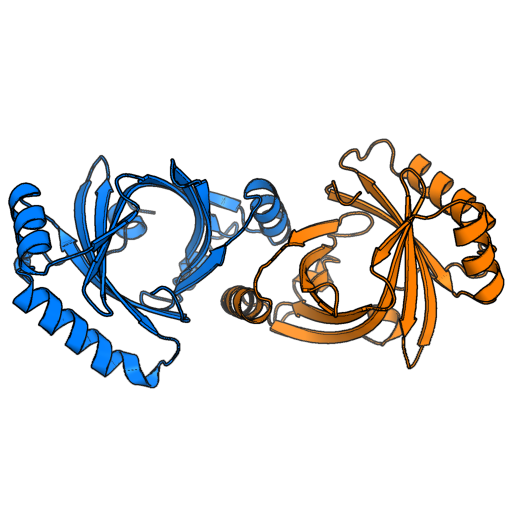51 1.00 20.97 80 ALA B C 1
ATOM 2021 O O . ALA B 1 80 ? 23.877 4.444 37.290 1.00 21.25 80 ALA B O 1
ATOM 2023 N N . GLU B 1 81 ? 22.604 3.224 38.672 1.00 22.00 81 GLU B N 1
ATOM 2024 C CA . GLU B 1 81 ? 21.714 4.281 39.099 1.00 23.98 81 GLU B CA 1
ATOM 2025 C C . GLU B 1 81 ? 20.667 4.767 38.111 1.00 23.86 81 GLU B C 1
ATOM 2026 O O . GLU B 1 81 ? 19.830 5.588 38.500 1.00 25.56 81 GLU B O 1
ATOM 2032 N N . ARG B 1 82 ? 20.696 4.308 36.866 1.00 20.72 82 ARG B N 1
ATOM 2033 C CA . ARG B 1 82 ? 19.657 4.681 35.895 1.00 20.82 82 ARG B CA 1
ATOM 2034 C C . ARG B 1 82 ? 18.546 3.609 35.913 1.00 19.61 82 ARG B C 1
ATOM 2035 O O . ARG B 1 82 ? 18.821 2.373 35.855 1.00 20.12 82 ARG B O 1
ATOM 2043 N N . CYS B 1 83 ? 17.307 4.086 35.995 1.00 21.19 83 CYS B N 1
ATOM 2044 C CA . CYS B 1 83 ? 16.167 3.187 36.017 1.00 21.96 83 CYS B CA 1
ATOM 2045 C C . CYS B 1 83 ? 14.912 3.987 35.674 1.00 21.00 83 CYS B C 1
ATOM 2046 O O . CYS B 1 83 ? 14.664 5.071 36.228 1.00 21.94 83 CYS B O 1
ATOM 2049 N N . GLU B 1 84 ? 14.138 3.477 34.713 1.00 20.78 84 GLU B N 1
ATOM 2050 C CA . GLU B 1 84 ? 12.816 4.051 34.407 1.00 19.45 84 GLU B CA 1
ATOM 2051 C C . GLU B 1 84 ? 11.836 2.906 34.289 1.00 19.36 84 GLU B C 1
ATOM 2052 O O . GLU B 1 84 ? 12.193 1.812 33.881 1.00 19.29 84 GLU B O 1
ATOM 2058 N N . ALA B 1 85 ? 10.607 3.171 34.695 1.00 19.30 85 ALA B N 1
ATOM 2059 C CA . ALA B 1 85 ? 9.521 2.200 34.497 1.00 19.69 85 ALA B CA 1
ATOM 2060 C C . ALA B 1 85 ? 8.224 2.906 34.018 1.00 21.70 85 ALA B C 1
ATOM 2061 O O . ALA B 1 85 ? 7.994 4.114 34.292 1.00 22.16 85 ALA B O 1
ATOM 2063 N N . SER B 1 86 ? 7.376 2.138 33.324 1.00 21.11 86 SER B N 1
ATOM 2064 C CA . SER B 1 86 ? 6.048 2.592 32.844 1.00 22.40 86 SER B CA 1
ATOM 2065 C C . SER B 1 86 ? 5.010 1.566 33.291 1.00 20.65 86 SER B C 1
ATOM 2066 O O . SER B 1 86 ? 5.245 0.383 33.161 1.00 21.95 86 SER B O 1
ATOM 2069 N N . ASN B 1 87 ? 3.862 1.989 33.794 1.00 21.11 87 ASN B N 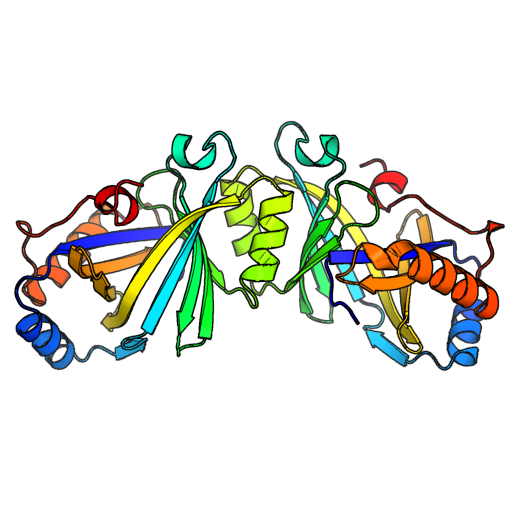1
ATOM 2070 C CA . ASN B 1 87 ? 2.753 1.030 34.002 1.00 22.82 87 ASN B CA 1
ATOM 2071 C C . ASN B 1 87 ? 2.316 0.564 32.642 1.00 23.52 87 ASN B C 1
ATOM 2072 O O . ASN B 1 87 ? 2.379 1.326 31.666 1.00 24.26 87 ASN B O 1
ATOM 2077 N N . ILE B 1 88 ? 1.925 -0.695 32.552 1.00 21.37 88 ILE B N 1
ATOM 2078 C CA . ILE B 1 88 ? 1.379 -1.260 31.316 1.00 22.10 88 ILE B CA 1
ATOM 2079 C C . ILE B 1 88 ? 0.134 -2.039 31.676 1.00 23.79 88 ILE B C 1
ATOM 2080 O O . ILE B 1 88 ? -0.033 -2.462 32.817 1.00 23.65 88 ILE B O 1
ATOM 2085 N N . GLU B 1 89 ? -0.775 -2.138 30.713 1.00 25.95 89 GLU B N 1
ATOM 2086 C CA . GLU B 1 89 ? -2.028 -2.855 30.978 1.00 31.05 89 GLU B CA 1
ATOM 2087 C C . GLU B 1 89 ? -1.851 -4.351 30.878 1.00 30.21 89 GLU B C 1
ATOM 2088 O O . GLU B 1 89 ? -2.448 -5.089 31.674 1.00 31.63 89 GLU B O 1
ATOM 2094 N N . ASP B 1 90 ? -1.014 -4.803 29.941 1.00 29.70 90 ASP B N 1
ATOM 2095 C CA . ASP B 1 90 ? -0.952 -6.217 29.525 1.00 30.29 90 ASP B CA 1
ATOM 2096 C C . ASP B 1 90 ? 0.477 -6.619 29.159 1.00 28.43 90 ASP B C 1
ATOM 2097 O O . ASP B 1 90 ? 1.019 -6.161 28.133 1.00 27.28 90 ASP B O 1
ATOM 2102 N N . VAL B 1 91 ? 1.087 -7.458 30.009 1.00 26.50 91 VAL B N 1
ATOM 2103 C CA . VAL B 1 91 ? 2.406 -7.973 29.777 1.00 25.49 91 VAL B CA 1
ATOM 2104 C C . VAL B 1 91 ? 2.546 -8.680 28.433 1.00 25.10 91 VAL B C 1
ATOM 2105 O O . VAL B 1 91 ? 3.519 -8.435 27.707 1.00 25.60 91 VAL B O 1
ATOM 2109 N N . SER B 1 92 ? 1.620 -9.599 28.108 1.00 24.91 92 SER B N 1
ATOM 2110 C CA . SER B 1 92 ? 1.814 -10.367 26.875 1.00 25.25 92 SER B CA 1
ATOM 2111 C C . SER B 1 92 ? 1.801 -9.480 25.620 1.00 23.39 92 SER B C 1
ATOM 2112 O O . SER B 1 92 ? 2.519 -9.771 24.621 1.00 23.67 92 SER B O 1
ATOM 2115 N N . LYS B 1 93 ? 0.992 -8.416 25.675 1.00 23.00 93 LYS B N 1
ATOM 2116 C CA . LYS B 1 93 ? 0.912 -7.449 24.541 1.00 22.70 93 LYS B CA 1
ATOM 2117 C C . LYS B 1 93 ? 2.209 -6.702 24.371 1.00 20.93 93 LYS B C 1
ATOM 2118 O O . LYS B 1 93 ? 2.797 -6.701 23.277 1.00 22.24 93 LYS B O 1
ATOM 2124 N N . VAL B 1 94 ? 2.700 -6.108 25.458 1.00 21.65 94 VAL B N 1
ATOM 2125 C CA . VAL B 1 94 ? 4.026 -5.461 25.364 1.00 20.17 94 VAL B CA 1
ATOM 2126 C C . VAL B 1 94 ? 5.159 -6.436 24.984 1.00 20.29 94 VAL B C 1
ATOM 2127 O O . VAL B 1 94 ? 6.071 -6.107 24.241 1.00 19.74 94 VAL B O 1
ATOM 2131 N N . GLN B 1 95 ? 5.108 -7.663 25.508 1.00 21.94 95 GLN B N 1
ATOM 2132 C CA . GLN B 1 95 ? 6.110 -8.640 25.204 1.00 21.86 95 GLN B CA 1
ATOM 2133 C C . GLN B 1 95 ? 6.142 -8.944 23.685 1.00 21.64 95 GLN B C 1
ATOM 2134 O O . GLN B 1 95 ? 7.196 -9.098 23.074 1.00 22.32 95 GLN B O 1
ATOM 2140 N N . SER B 1 96 ? 4.945 -9.039 23.101 1.00 21.60 96 SER B N 1
ATOM 2141 C CA . SER B 1 96 ? 4.815 -9.290 21.633 1.00 21.35 96 SER B CA 1
ATOM 2142 C C . SER B 1 96 ? 5.376 -8.121 20.847 1.00 19.72 96 SER B C 1
ATOM 2143 O O . SER B 1 96 ? 6.076 -8.288 19.871 1.00 20.12 96 SER B O 1
ATOM 2146 N N . MET B 1 97 ? 5.089 -6.904 21.312 1.00 18.83 97 MET B N 1
ATOM 2147 C CA . MET B 1 97 ? 5.625 -5.737 20.642 1.00 19.55 97 MET B CA 1
ATOM 2148 C C . MET B 1 97 ? 7.142 -5.680 20.698 1.00 17.56 97 MET B C 1
ATOM 2149 O O . MET B 1 97 ? 7.819 -5.409 19.716 1.00 18.90 97 MET B O 1
ATOM 2154 N N . LEU B 1 98 ? 7.705 -5.941 21.880 1.00 19.04 98 LEU B N 1
ATOM 2155 C CA . LEU B 1 98 ? 9.132 -5.936 21.981 1.00 19.25 98 LEU B CA 1
ATOM 2156 C C . LEU B 1 98 ? 9.815 -7.075 21.169 1.00 19.76 98 LEU B C 1
ATOM 2157 O O . LEU B 1 98 ? 10.913 -6.884 20.669 1.00 21.23 98 LEU B O 1
ATOM 2162 N N . ALA B 1 99 ? 9.164 -8.237 21.063 1.00 21.17 99 ALA B N 1
ATOM 2163 C CA . ALA B 1 99 ? 9.657 -9.350 20.216 1.00 22.20 99 ALA B CA 1
ATOM 2164 C C . ALA B 1 99 ? 9.754 -8.904 18.749 1.00 21.55 99 ALA B C 1
ATOM 2165 O O . ALA B 1 99 ? 10.737 -9.174 18.049 1.00 23.28 99 ALA B O 1
ATOM 2167 N N . THR B 1 100 ? 8.759 -8.123 18.293 1.00 22.42 100 THR B N 1
ATOM 2168 C CA . THR B 1 100 ? 8.868 -7.565 16.942 1.00 21.73 100 THR B CA 1
ATOM 2169 C C . THR B 1 100 ? 10.109 -6.724 16.755 1.00 21.01 100 THR B C 1
ATOM 2170 O O . THR B 1 100 ? 10.769 -6.730 15.701 1.00 22.18 100 THR B O 1
ATOM 2174 N N . LEU B 1 101 ? 10.502 -5.968 17.788 1.00 20.62 101 LEU B N 1
ATOM 2175 C CA . LEU B 1 101 ? 11.734 -5.195 17.761 1.00 22.25 101 LEU B CA 1
ATOM 2176 C C . LEU B 1 101 ? 13.035 -5.986 17.974 1.00 22.08 101 LEU B C 1
ATOM 2177 O O . LEU B 1 101 ? 14.109 -5.426 17.791 1.00 24.69 101 LEU B O 1
ATOM 2182 N N . GLY B 1 102 ? 12.909 -7.276 18.269 1.00 23.52 102 GLY B N 1
ATOM 2183 C CA . GLY B 1 102 ? 14.081 -8.137 18.397 1.00 22.50 102 GLY B CA 1
ATOM 2184 C C . GLY B 1 102 ? 14.430 -8.518 19.821 1.00 22.98 102 GLY B C 1
ATOM 2185 O O . GLY B 1 102 ? 15.487 -9.157 20.003 1.00 24.15 102 GLY B O 1
ATOM 2186 N N . TYR B 1 103 ? 13.578 -8.167 20.793 1.00 20.33 103 TYR B N 1
ATOM 2187 C CA . TYR B 1 103 ? 13.845 -8.514 22.247 1.00 21.10 103 TYR B CA 1
ATOM 2188 C C . TYR B 1 103 ? 12.990 -9.663 22.684 1.00 20.32 103 TYR B C 1
ATOM 2189 O O . TYR B 1 103 ? 11.745 -9.575 22.615 1.00 23.18 103 TYR B O 1
ATOM 2198 N N . HIS B 1 104 ? 13.657 -10.764 23.127 1.00 21.88 104 HIS B N 1
ATOM 2199 C CA . HIS B 1 104 ? 12.979 -11.982 23.479 1.00 22.54 104 HIS B CA 1
ATOM 2200 C C . HIS B 1 104 ? 13.304 -12.423 24.898 1.00 22.46 104 HIS B C 1
ATOM 2201 O O . HIS B 1 104 ? 14.358 -12.062 25.387 1.00 22.52 104 HIS B O 1
ATOM 2208 N N . PRO B 1 105 ? 12.413 -13.208 25.509 1.00 22.50 105 PRO B N 1
ATOM 2209 C CA . PRO B 1 105 ? 12.645 -13.661 26.885 1.00 22.83 105 PRO B CA 1
ATOM 2210 C C . PRO B 1 105 ? 13.955 -14.417 27.022 1.00 23.94 105 PRO B C 1
ATOM 2211 O O . PRO B 1 105 ? 14.234 -15.373 26.250 1.00 26.90 105 PRO B O 1
ATOM 2215 N N . ALA B 1 106 ? 14.741 -14.003 27.998 1.00 22.14 106 ALA B N 1
ATOM 2216 C CA . ALA B 1 106 ? 16.068 -14.591 28.230 1.00 22.37 106 ALA B CA 1
ATOM 2217 C C . ALA B 1 106 ? 16.011 -15.517 29.453 1.00 23.00 106 ALA B C 1
ATOM 2218 O O . ALA B 1 106 ? 16.594 -16.640 29.457 1.00 23.45 106 ALA B O 1
ATOM 2220 N N . PHE B 1 107 ? 15.261 -15.116 30.457 1.00 21.98 107 PHE B N 1
ATOM 2221 C CA . PHE B 1 107 ? 15.084 -15.894 31.718 1.00 19.79 107 PHE B CA 1
ATOM 2222 C C . PHE B 1 107 ? 14.015 -15.144 32.542 1.00 20.69 107 PHE B C 1
ATOM 2223 O O . PHE B 1 107 ? 13.647 -13.999 32.195 1.00 20.77 107 PHE B O 1
ATOM 2231 N N . THR B 1 108 ? 13.556 -15.757 33.636 1.00 19.58 108 THR B N 1
ATOM 2232 C CA . THR B 1 108 ? 12.499 -15.249 34.456 1.00 20.80 108 THR B CA 1
ATOM 2233 C C . THR B 1 108 ? 13.021 -15.384 35.887 1.00 21.85 108 THR B C 1
ATOM 2234 O O . THR B 1 108 ? 13.679 -16.389 36.222 1.00 23.16 108 THR B O 1
ATOM 2238 N N . ILE B 1 109 ? 12.690 -14.397 36.683 1.00 19.52 109 ILE B N 1
ATOM 2239 C CA . ILE B 1 109 ? 12.925 -14.426 38.113 1.00 20.42 109 ILE B CA 1
ATOM 2240 C C . ILE B 1 109 ? 11.595 -14.242 38.815 1.00 21.68 109 ILE B C 1
ATOM 2241 O O . ILE B 1 109 ? 10.831 -13.336 38.469 1.00 20.50 109 ILE B O 1
ATOM 2246 N N . GLU B 1 110 ? 11.345 -15.088 39.832 1.00 20.81 110 GLU B N 1
ATOM 2247 C CA . GLU B 1 110 ? 10.188 -14.948 40.684 1.00 22.74 110 GLU B CA 1
ATOM 2248 C C . GLU B 1 110 ? 10.600 -14.694 42.130 1.00 20.92 110 GLU B C 1
ATOM 2249 O O . GLU B 1 110 ? 11.653 -15.161 42.581 1.00 22.50 110 GLU B O 1
ATOM 2255 N N . LYS B 1 111 ? 9.787 -13.932 42.838 1.00 20.45 111 LYS B N 1
ATOM 2256 C CA . LYS B 1 111 ? 10.052 -13.648 44.243 1.00 20.38 111 LYS B CA 1
ATOM 2257 C C . LYS B 1 111 ? 8.754 -13.259 44.939 1.00 19.03 111 LYS B C 1
ATOM 2258 O O . LYS B 1 111 ? 7.757 -12.920 44.245 1.00 21.11 111 LYS B O 1
ATOM 2264 N N . GLN B 1 112 ? 8.787 -13.264 46.264 1.00 18.89 112 GLN B N 1
ATOM 2265 C CA . GLN B 1 112 ? 7.719 -12.635 47.016 1.00 20.68 112 GLN B CA 1
ATOM 2266 C C . GLN B 1 112 ? 8.282 -11.285 47.425 1.00 20.95 112 GLN B C 1
ATOM 2267 O O . GLN B 1 112 ? 9.430 -11.199 47.915 1.00 21.98 112 GLN B O 1
ATOM 2273 N N . ARG B 1 113 ? 7.457 -10.250 47.300 1.00 21.24 113 ARG B N 1
ATOM 2274 C CA . ARG B 1 113 ? 7.926 -8.917 47.641 1.00 20.29 113 ARG B CA 1
ATOM 2275 C C . ARG B 1 113 ? 6.811 -8.125 48.307 1.00 20.21 113 ARG B C 1
ATOM 2276 O O . ARG B 1 113 ? 5.669 -8.124 47.806 1.00 20.98 113 ARG B O 1
ATOM 2284 N N . SER B 1 114 ? 7.201 -7.413 49.370 1.00 20.21 114 SER B N 1
ATOM 2285 C CA . SER B 1 114 ? 6.408 -6.345 50.024 1.00 20.65 114 SER B CA 1
ATOM 2286 C C . SER B 1 114 ? 7.138 -5.026 49.831 1.00 22.63 114 SER B C 1
ATOM 2287 O O . SER B 1 114 ? 8.348 -5.010 49.915 1.00 22.70 114 SER B O 1
ATOM 2290 N N . ILE B 1 115 ? 6.378 -3.956 49.633 1.00 22.21 115 ILE B N 1
ATOM 2291 C CA . ILE B 1 115 ? 6.986 -2.639 49.402 1.00 22.95 115 ILE B CA 1
ATOM 2292 C C . ILE B 1 115 ? 6.368 -1.680 50.416 1.00 23.68 115 ILE B C 1
ATOM 2293 O O . ILE B 1 115 ? 5.136 -1.615 50.489 1.00 24.23 115 ILE B O 1
ATOM 2298 N N . TYR B 1 116 ? 7.192 -0.975 51.178 1.00 23.27 116 TYR B N 1
ATOM 2299 C CA . TYR B 1 116 ? 6.711 -0.037 52.186 1.00 24.96 116 TYR B CA 1
ATOM 2300 C C . TYR B 1 116 ? 7.325 1.333 51.894 1.00 25.79 116 TYR B C 1
ATOM 2301 O O . TYR B 1 116 ? 8.409 1.433 51.304 1.00 23.57 116 TYR B O 1
ATOM 2310 N N . PHE B 1 117 ? 6.636 2.360 52.364 1.00 25.25 117 PHE B N 1
ATOM 2311 C CA . PHE B 1 117 ? 7.136 3.725 52.222 1.00 27.70 117 PHE B CA 1
ATOM 2312 C C . PHE B 1 117 ? 7.452 4.249 53.608 1.00 28.94 117 PHE B C 1
ATOM 2313 O O . PHE B 1 117 ? 6.668 4.041 54.557 1.00 29.05 117 PHE B O 1
ATOM 2321 N N . VAL B 1 118 ? 8.598 4.920 53.777 1.00 28.56 118 VAL B N 1
ATOM 2322 C CA . VAL B 1 118 ? 8.832 5.629 55.022 1.00 29.43 118 VAL B CA 1
ATOM 2323 C C . VAL B 1 118 ? 9.427 6.958 54.622 1.00 29.45 118 VAL B C 1
ATOM 2324 O O . VAL B 1 118 ? 10.525 7.020 54.101 1.00 29.56 118 VAL B O 1
ATOM 2328 N N . GLY B 1 119 ? 8.642 8.003 54.810 1.00 29.68 119 GLY B N 1
ATOM 2329 C CA . GLY B 1 119 ? 9.039 9.329 54.357 1.00 29.76 119 GLY B CA 1
ATOM 2330 C C . GLY B 1 119 ? 9.336 9.261 52.871 1.00 28.20 119 GLY B C 1
ATOM 2331 O O . GLY B 1 119 ? 8.550 8.731 52.088 1.00 29.00 119 GLY B O 1
ATOM 2332 N N . LYS B 1 120 ? 10.529 9.711 52.487 1.00 29.20 120 LYS B N 1
ATOM 2333 C CA . LYS B 1 120 ? 10.895 9.775 51.059 1.00 27.66 120 LYS B CA 1
ATOM 2334 C C . LYS B 1 120 ? 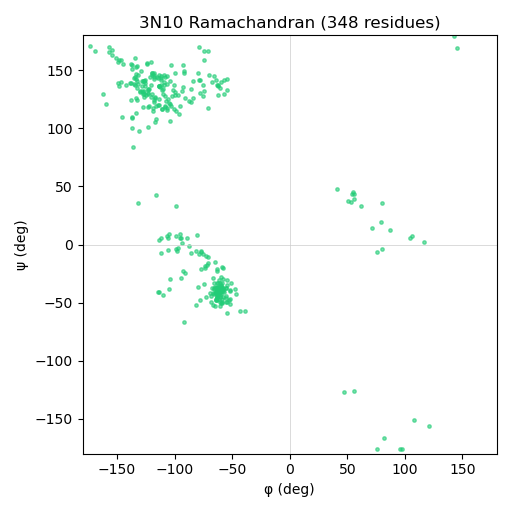11.466 8.452 50.506 1.00 26.82 120 LYS B C 1
ATOM 2335 O O . LYS B 1 120 ? 11.693 8.318 49.288 1.00 27.04 120 LYS B O 1
ATOM 2341 N N . PHE B 1 121 ? 11.685 7.503 51.412 1.00 25.62 121 PHE B N 1
ATOM 2342 C CA . PHE B 1 121 ? 12.293 6.217 51.052 1.00 24.48 121 PHE B CA 1
ATOM 2343 C C . PHE B 1 121 ? 11.264 5.152 50.720 1.00 24.36 121 PHE B C 1
ATOM 2344 O O . PHE B 1 121 ? 10.139 5.140 51.249 1.00 25.13 121 PHE B O 1
ATOM 2352 N N . HIS B 1 122 ? 11.676 4.178 49.908 1.00 22.86 122 HIS B N 1
ATOM 2353 C CA . HIS B 1 122 ? 10.901 2.937 49.930 1.00 23.34 122 HIS B CA 1
ATOM 2354 C C . HIS B 1 122 ? 11.777 1.786 50.350 1.00 22.86 122 HIS B C 1
ATOM 2355 O O . HIS B 1 122 ? 12.973 1.764 50.078 1.00 22.29 122 HIS B O 1
ATOM 2362 N N . ILE B 1 123 ? 11.177 0.813 51.049 1.00 21.96 123 ILE B N 1
ATOM 2363 C CA . ILE B 1 123 ? 11.920 -0.351 51.469 1.00 24.92 123 ILE B CA 1
ATOM 2364 C C . ILE B 1 123 ? 11.165 -1.556 50.985 1.00 24.32 123 ILE B C 1
ATOM 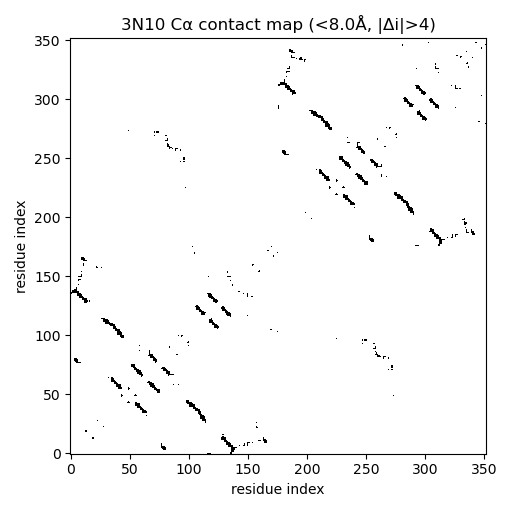2365 O O . ILE B 1 123 ? 9.954 -1.679 51.199 1.00 23.23 123 ILE B O 1
ATOM 2370 N N . THR B 1 124 ? 11.910 -2.463 50.373 1.00 23.89 124 THR B N 1
ATOM 2371 C CA . THR B 1 124 ? 11.321 -3.629 49.749 1.00 26.10 124 THR B CA 1
ATOM 2372 C C . THR B 1 124 ? 11.812 -4.826 50.570 1.00 25.60 124 THR B C 1
ATOM 2373 O O . THR B 1 124 ? 12.966 -4.858 50.995 1.00 25.21 124 THR B O 1
ATOM 2377 N N . VAL B 1 125 ? 10.926 -5.781 50.891 1.00 23.66 125 VAL B N 1
ATOM 2378 C CA . VAL B 1 125 ? 11.340 -6.976 51.637 1.00 23.69 125 VAL B CA 1
ATOM 2379 C C . VAL B 1 125 ? 11.037 -8.135 50.715 1.00 21.61 125 VAL B C 1
ATOM 2380 O O . VAL B 1 125 ? 9.913 -8.342 50.343 1.00 21.24 125 VAL B O 1
ATOM 2384 N N . ASP B 1 126 ? 12.086 -8.848 50.322 1.00 20.44 126 ASP B N 1
ATOM 2385 C CA . ASP B 1 126 ? 12.029 -9.849 49.251 1.00 20.48 126 ASP B CA 1
ATOM 2386 C C . ASP B 1 126 ? 12.379 -11.241 49.815 1.00 19.90 126 ASP B C 1
ATOM 2387 O O . ASP B 1 126 ? 13.255 -11.386 50.683 1.00 20.29 126 ASP B O 1
ATOM 2392 N N . HIS B 1 127 ? 11.682 -12.258 49.311 1.00 20.11 127 HIS B N 1
ATOM 2393 C CA . HIS B 1 127 ? 12.095 -13.644 49.554 1.00 21.37 127 HIS B CA 1
ATOM 2394 C C . HIS B 1 127 ? 12.197 -14.361 48.237 1.00 20.99 127 HIS B C 1
ATOM 2395 O O . HIS B 1 127 ? 11.245 -14.305 47.432 1.00 21.23 127 HIS B O 1
ATOM 2402 N N . LEU B 1 128 ? 13.339 -15.021 48.018 1.00 21.85 128 LEU B N 1
ATOM 2403 C CA . LEU B 1 128 ? 13.609 -15.798 46.789 1.00 23.25 128 LEU B CA 1
ATOM 2404 C C . LEU B 1 128 ? 13.928 -17.238 47.197 1.00 25.02 128 LEU B C 1
ATOM 2405 O O . LEU B 1 128 ? 14.896 -17.469 47.933 1.00 26.20 128 LEU B O 1
ATOM 2410 N N . THR B 1 129 ? 13.105 -18.170 46.720 1.00 27.04 129 THR B N 1
ATOM 2411 C CA . THR B 1 129 ? 13.201 -19.592 47.097 1.00 30.09 129 THR B CA 1
ATOM 2412 C C . THR B 1 129 ? 14.624 -20.111 47.234 1.00 31.89 129 THR B C 1
ATOM 2413 O O . THR B 1 129 ? 15.029 -20.582 48.318 1.00 34.09 129 THR B O 1
ATOM 2417 N N . GLY B 1 130 ? 15.430 -20.004 46.198 1.00 33.28 130 GLY B N 1
ATOM 2418 C CA . GLY B 1 130 ? 16.761 -20.656 46.364 1.00 34.93 130 GLY B CA 1
ATOM 2419 C C . GLY B 1 130 ? 17.708 -19.891 47.298 1.00 34.73 130 GLY B C 1
ATOM 2420 O O . GLY B 1 130 ? 18.657 -20.449 47.872 1.00 36.39 130 GLY B O 1
ATOM 2421 N N . LEU B 1 131 ? 17.409 -18.614 47.480 1.00 33.06 131 LEU B N 1
ATOM 2422 C CA . LEU B 1 131 ? 18.431 -17.615 47.767 1.00 32.13 131 LEU B CA 1
ATOM 2423 C C . LEU B 1 131 ? 18.288 -17.030 49.138 1.00 31.40 131 LEU B C 1
ATOM 2424 O O . LEU B 1 131 ? 19.293 -16.809 49.817 1.00 33.06 131 LEU B O 1
ATOM 2429 N N . GLY B 1 132 ? 17.050 -16.767 49.538 1.00 28.65 132 GLY B N 1
ATOM 2430 C CA . GLY B 1 132 ? 16.783 -16.240 50.864 1.00 27.30 132 GLY B CA 1
ATOM 2431 C C . GLY B 1 132 ? 16.079 -14.897 50.928 1.00 24.18 132 GLY B C 1
ATOM 2432 O O . GLY B 1 132 ? 15.330 -14.512 49.999 1.00 25.65 132 GLY B O 1
ATOM 2433 N N . ASP B 1 133 ? 16.294 -14.231 52.060 1.00 24.07 133 ASP B N 1
ATOM 2434 C CA . ASP B 1 133 ? 15.647 -12.955 52.371 1.00 22.05 133 ASP B CA 1
ATOM 2435 C C . ASP B 1 133 ? 16.564 -11.761 52.151 1.00 21.04 133 ASP B C 1
ATOM 2436 O O . ASP B 1 133 ? 17.691 -11.729 52.642 1.00 21.01 133 ASP B O 1
ATOM 2441 N N . PHE B 1 134 ? 16.010 -10.762 51.466 1.00 19.75 134 PHE B N 1
ATOM 2442 C CA . PHE B 1 134 ? 16.742 -9.510 51.193 1.00 18.72 134 PHE B CA 1
ATOM 2443 C C . PHE B 1 134 ? 15.867 -8.317 51.475 1.00 19.70 134 PHE B C 1
ATOM 2444 O O . PHE B 1 134 ? 14.637 -8.405 51.433 1.00 21.10 134 PHE B O 1
ATOM 2452 N N . ALA B 1 135 ? 16.509 -7.156 51.670 1.00 19.64 135 ALA B N 1
ATOM 2453 C CA . ALA B 1 135 ? 15.738 -5.909 51.706 1.00 19.97 135 ALA B CA 1
ATOM 2454 C C . ALA B 1 135 ? 16.452 -4.880 50.852 1.00 20.35 135 ALA B C 1
ATOM 2455 O O . ALA B 1 135 ? 17.667 -4.839 50.907 1.00 21.70 135 ALA B O 1
ATOM 2457 N N . GLU B 1 136 ? 15.698 -4.117 50.048 1.00 21.28 136 GLU B N 1
ATOM 2458 C CA . GLU B 1 136 ? 16.288 -3.010 49.221 1.00 22.47 136 GLU B CA 1
ATOM 2459 C C . GLU B 1 136 ? 15.791 -1.688 49.826 1.00 22.37 136 GLU B C 1
ATOM 2460 O O . GLU B 1 136 ? 14.602 -1.558 50.142 1.00 22.63 136 GLU B O 1
ATOM 2466 N N . ILE B 1 137 ? 16.693 -0.724 50.013 1.00 21.63 137 ILE B N 1
ATOM 2467 C CA . ILE B 1 137 ? 16.295 0.614 50.472 1.00 21.42 137 ILE B CA 1
ATOM 2468 C C . ILE B 1 137 ? 16.589 1.550 49.309 1.00 21.74 137 ILE B C 1
ATOM 2469 O O . ILE B 1 137 ? 17.694 1.491 48.809 1.00 21.25 137 ILE B O 1
ATOM 2474 N N . ALA B 1 138 ? 15.600 2.315 48.852 1.00 21.45 138 ALA B N 1
ATOM 2475 C CA . ALA B 1 138 ? 15.761 3.030 47.579 1.00 20.40 138 ALA B CA 1
ATOM 2476 C C . ALA B 1 138 ? 15.019 4.324 47.543 1.00 22.47 138 ALA B C 1
ATOM 2477 O O . ALA B 1 138 ? 14.081 4.564 48.326 1.00 20.76 138 ALA B O 1
ATOM 2479 N N . ILE B 1 139 ? 15.469 5.195 46.648 1.00 22.62 139 ILE B N 1
ATOM 2480 C CA . ILE B 1 139 ? 14.751 6.412 46.359 1.00 23.66 139 ILE B CA 1
ATOM 2481 C C . ILE B 1 139 ? 14.994 6.783 44.910 1.00 23.50 139 ILE B C 1
ATOM 2482 O O . ILE B 1 139 ? 16.110 6.606 44.432 1.00 21.86 139 ILE B O 1
ATOM 2487 N N . MET B 1 140 ? 13.949 7.242 44.220 1.00 24.40 140 MET B N 1
ATOM 2488 C CA . MET B 1 140 ? 14.082 7.693 42.824 1.00 26.47 140 MET B CA 1
ATOM 2489 C C . MET B 1 140 ? 14.179 9.202 42.787 1.00 25.88 140 MET B C 1
ATOM 2490 O O . MET B 1 140 ? 13.627 9.913 43.635 1.00 26.10 140 MET B O 1
ATOM 2495 N N . THR B 1 141 ? 14.941 9.692 41.808 1.00 23.83 141 THR B N 1
ATOM 2496 C CA . THR B 1 141 ? 15.084 11.111 41.583 1.00 23.84 141 THR B CA 1
ATOM 2497 C C . THR B 1 141 ? 15.356 11.383 40.102 1.00 23.55 141 THR B C 1
ATOM 2498 O O . THR B 1 141 ? 15.894 10.510 39.385 1.00 21.74 141 THR B O 1
ATOM 2502 N N . ASP B 1 142 ? 15.106 12.626 39.675 1.00 24.27 142 ASP B N 1
ATOM 2503 C CA . ASP B 1 142 ? 15.556 13.073 38.345 1.00 25.47 142 ASP B CA 1
ATOM 2504 C C . ASP B 1 142 ? 16.838 13.866 38.375 1.00 26.07 142 ASP B C 1
ATOM 2505 O O . ASP B 1 142 ? 17.403 14.206 37.309 1.00 26.57 142 ASP B O 1
ATOM 2510 N N . ASP B 1 143 ? 17.335 14.110 39.589 1.00 26.03 143 ASP B N 1
ATOM 2511 C CA . ASP B 1 143 ? 18.412 15.077 39.847 1.00 27.49 143 ASP B CA 1
ATOM 2512 C C . ASP B 1 143 ? 19.744 14.334 40.089 1.00 25.54 143 ASP B C 1
ATOM 2513 O O . ASP B 1 143 ? 19.955 13.748 41.175 1.00 27.39 143 ASP B O 1
ATOM 2518 N N . ALA B 1 144 ? 20.662 14.375 39.121 1.00 25.05 144 ALA B N 1
ATOM 2519 C CA . ALA B 1 144 ? 21.911 13.633 39.281 1.00 25.58 144 ALA B CA 1
ATOM 2520 C C . ALA B 1 144 ? 22.836 14.244 40.338 1.00 25.14 144 ALA B C 1
ATOM 2521 O O . ALA B 1 144 ? 23.758 13.575 40.825 1.00 26.46 144 ALA B O 1
ATOM 2523 N N . THR B 1 145 ? 22.554 15.491 40.716 1.00 24.67 145 THR B N 1
ATOM 2524 C CA . THR B 1 145 ? 23.484 16.195 41.630 1.00 25.04 145 THR B CA 1
ATOM 2525 C C . THR B 1 145 ? 23.389 15.765 43.108 1.00 26.18 145 THR B C 1
ATOM 2526 O O . THR B 1 145 ? 24.197 16.226 43.935 1.00 29.22 145 THR B O 1
ATOM 2530 N N . GLU B 1 146 ? 22.411 14.925 43.447 1.00 25.77 146 GLU B N 1
ATOM 2531 C CA . GLU B 1 146 ? 22.189 14.523 44.872 1.00 27.27 146 GLU B CA 1
ATOM 2532 C C . GLU B 1 146 ? 22.470 13.042 45.134 1.00 25.19 146 GLU B C 1
ATOM 2533 O O . GLU B 1 146 ? 22.202 12.547 46.234 1.00 23.63 146 GLU B O 1
ATOM 2539 N N . LEU B 1 147 ? 22.940 12.312 44.110 1.00 22.28 147 LEU B N 1
ATOM 2540 C CA . LEU B 1 147 ? 22.980 10.854 44.170 1.00 20.70 147 LEU B CA 1
ATOM 2541 C C . LEU B 1 147 ? 23.871 10.355 45.311 1.00 18.67 147 LEU B C 1
ATOM 2542 O O . LEU B 1 147 ? 23.562 9.352 45.950 1.00 19.50 147 LEU B O 1
ATOM 2547 N N . ASP B 1 148 ? 24.991 11.036 45.570 1.00 18.45 148 ASP B N 1
ATOM 2548 C CA . ASP B 1 148 ? 25.879 10.554 46.653 1.00 18.61 148 ASP B CA 1
ATOM 2549 C C . ASP B 1 148 ? 25.220 10.723 48.037 1.00 18.31 148 ASP B C 1
ATOM 2550 O O . ASP B 1 148 ? 25.315 9.845 48.904 1.00 20.05 148 ASP B O 1
ATOM 2555 N N . LYS B 1 149 ? 24.612 11.882 48.254 1.00 19.71 149 LYS B N 1
ATOM 2556 C CA . LYS B 1 149 ? 23.863 12.179 49.481 1.00 19.53 149 LYS B CA 1
ATOM 2557 C C . LYS B 1 149 ? 22.749 11.175 49.671 1.00 17.86 149 LYS B C 1
ATOM 2558 O O . LYS B 1 149 ? 22.611 10.610 50.765 1.00 19.04 149 LYS B O 1
ATOM 2564 N N . LEU B 1 150 ? 22.018 10.892 48.583 1.00 18.63 150 LEU B N 1
ATOM 2565 C CA . LEU B 1 150 ? 20.914 9.970 48.696 1.00 19.36 150 LEU B CA 1
ATOM 2566 C C . LEU B 1 150 ? 21.389 8.598 49.073 1.00 19.23 150 LEU B C 1
ATOM 2567 O O . LEU B 1 150 ? 20.756 7.944 49.929 1.00 18.81 150 LEU B O 1
ATOM 2572 N N . LYS B 1 151 ? 22.490 8.140 48.471 1.00 17.91 151 LYS B N 1
ATOM 2573 C CA . LYS B 1 151 ? 22.971 6.806 48.788 1.00 19.43 151 LYS B CA 1
ATOM 2574 C C . LYS B 1 151 ? 23.378 6.704 50.271 1.00 20.29 151 LYS B C 1
ATOM 2575 O O . LYS B 1 151 ? 23.118 5.700 50.929 1.00 21.41 151 LYS B O 1
ATOM 2581 N N . ALA B 1 152 ? 24.078 7.728 50.759 1.00 19.81 152 ALA B N 1
ATOM 2582 C CA . ALA B 1 152 ? 24.481 7.751 52.183 1.00 20.54 152 ALA B CA 1
ATOM 2583 C C . ALA B 1 152 ? 23.264 7.792 53.097 1.00 21.51 152 ALA B C 1
ATOM 2584 O O . ALA B 1 152 ? 23.284 7.146 54.164 1.00 22.26 152 ALA B O 1
ATOM 2586 N N . GLU B 1 153 ? 22.247 8.572 52.748 1.00 19.85 153 GLU B N 1
ATOM 2587 C CA . GLU B 1 153 ? 20.968 8.578 53.509 1.00 21.55 153 GLU B CA 1
ATOM 2588 C C . GLU B 1 153 ? 20.342 7.178 53.494 1.00 22.55 153 GLU B C 1
ATOM 2589 O O . GLU B 1 153 ? 19.803 6.748 54.528 1.00 22.89 153 GLU B O 1
ATOM 2595 N N . CYS B 1 154 ? 20.409 6.462 52.358 1.00 20.92 154 CYS B N 1
ATOM 2596 C CA . CYS B 1 154 ? 19.843 5.080 52.317 1.00 20.33 154 CYS B CA 1
ATOM 2597 C C . CYS B 1 154 ? 20.572 4.157 53.289 1.00 20.86 154 CYS B C 1
ATOM 2598 O O . CYS B 1 154 ? 19.958 3.290 53.959 1.00 21.61 154 CYS B O 1
ATOM 2601 N N . ARG B 1 155 ? 21.875 4.290 53.367 1.00 21.14 155 ARG B N 1
ATOM 2602 C CA . ARG B 1 155 ? 22.650 3.422 54.257 1.00 23.05 155 ARG B CA 1
ATOM 2603 C C . ARG B 1 155 ? 22.288 3.720 55.711 1.00 23.33 155 ARG B C 1
ATOM 2604 O O . ARG B 1 155 ? 22.112 2.779 56.500 1.00 24.84 155 ARG B O 1
ATOM 2612 N N . ASP B 1 156 ? 22.140 4.989 56.070 1.00 24.04 156 ASP B N 1
ATOM 2613 C CA . ASP B 1 156 ? 21.750 5.334 57.450 1.00 26.27 156 ASP B CA 1
ATOM 2614 C C . ASP B 1 156 ? 20.420 4.721 57.812 1.00 27.73 156 ASP B C 1
ATOM 2615 O O . ASP B 1 156 ? 20.235 4.086 58.864 1.00 27.95 156 ASP B O 1
ATOM 2620 N N . PHE B 1 157 ? 19.487 4.952 56.910 1.00 29.01 157 PHE B N 1
ATOM 2621 C CA . PHE B 1 157 ? 18.124 4.524 57.065 1.00 30.29 157 PHE B CA 1
ATOM 2622 C C . PHE B 1 157 ? 18.126 3.020 57.215 1.00 30.27 157 PHE B C 1
ATOM 2623 O O . PHE B 1 157 ? 17.486 2.525 58.128 1.00 30.72 157 PHE B O 1
ATOM 2631 N N . ALA B 1 158 ? 18.851 2.293 56.358 1.00 29.44 158 ALA B N 1
ATOM 2632 C CA . ALA B 1 158 ? 18.922 0.822 56.473 1.00 29.21 158 ALA B CA 1
ATOM 2633 C C . ALA B 1 158 ? 19.434 0.333 57.851 1.00 31.30 158 ALA B C 1
ATOM 2634 O O . ALA B 1 158 ? 18.905 -0.661 58.391 1.00 30.66 158 ALA B O 1
ATOM 2636 N N . ASN B 1 159 ? 20.452 1.009 58.405 1.00 31.02 159 ASN B N 1
ATOM 2637 C CA . ASN B 1 159 ? 21.048 0.585 59.704 1.00 31.98 159 ASN B CA 1
ATOM 2638 C C . ASN B 1 159 ? 19.950 0.573 60.776 1.00 32.38 159 ASN B C 1
ATOM 2639 O O . ASN B 1 159 ? 19.998 -0.195 61.752 1.00 32.68 159 ASN B O 1
ATOM 2644 N N . THR B 1 160 ? 18.975 1.442 60.577 1.00 31.98 160 THR B N 1
ATOM 2645 C CA . THR B 1 160 ? 17.917 1.744 61.540 1.00 33.49 160 THR B CA 1
ATOM 2646 C C . THR B 1 160 ? 16.856 0.613 61.604 1.00 33.49 160 THR B C 1
ATOM 2647 O O . THR B 1 160 ? 15.962 0.607 62.484 1.00 34.10 160 THR B O 1
ATOM 2651 N N . PHE B 1 161 ? 16.994 -0.337 60.677 1.00 32.10 161 PHE B N 1
ATOM 2652 C CA . PHE B 1 161 ? 16.138 -1.546 60.551 1.00 31.16 161 PHE B CA 1
ATOM 2653 C C . PHE B 1 161 ? 16.947 -2.794 60.901 1.00 30.25 161 PHE B C 1
ATOM 2654 O O . PHE B 1 161 ? 16.461 -3.933 60.795 1.00 31.32 161 PHE B O 1
ATOM 2662 N N . GLY B 1 162 ? 18.176 -2.591 61.350 1.00 30.41 162 GLY B N 1
ATOM 2663 C CA . GLY B 1 162 ? 19.084 -3.673 61.668 1.00 29.84 162 GLY B CA 1
ATOM 2664 C C . GLY B 1 162 ? 19.932 -4.216 60.543 1.00 30.93 162 GLY B C 1
ATOM 2665 O O . GLY B 1 162 ? 20.581 -5.236 60.707 1.00 31.82 162 GLY B O 1
ATOM 2666 N N . LEU B 1 163 ? 19.958 -3.493 59.416 1.00 31.43 163 LEU B N 1
ATOM 2667 C CA . LEU B 1 163 ? 20.673 -3.909 58.228 1.00 32.41 163 LEU B CA 1
ATOM 2668 C C . LEU B 1 163 ? 22.058 -3.248 58.192 1.00 33.22 163 LEU B C 1
ATOM 2669 O O . LEU B 1 163 ? 22.158 -2.036 58.020 1.00 33.97 163 LEU B O 1
ATOM 2674 N N . GLN B 1 164 ? 23.101 -4.054 58.342 1.00 34.14 164 GLN B N 1
ATOM 2675 C CA . GLN B 1 164 ? 24.483 -3.558 58.497 1.00 37.20 164 GLN B CA 1
ATOM 2676 C C . GLN B 1 164 ? 25.314 -3.701 57.212 1.00 37.76 164 GLN B C 1
ATOM 2677 O O . GLN B 1 164 ? 25.076 -4.586 56.384 1.00 36.97 164 GLN B O 1
ATOM 2683 N N . VAL B 1 165 ? 26.338 -2.853 57.075 1.00 38.80 165 VAL B N 1
ATOM 2684 C CA . VAL B 1 165 ? 27.212 -2.877 55.894 1.00 39.24 165 VAL B CA 1
ATOM 2685 C C . VAL B 1 165 ? 27.779 -4.263 55.542 1.00 38.99 165 VAL B C 1
ATOM 2686 O O . VAL B 1 165 ? 27.963 -4.605 54.373 1.00 39.89 165 VAL B O 1
ATOM 2690 N N . ASP B 1 166 ? 28.030 -5.093 56.540 1.00 38.02 166 ASP B N 1
ATOM 2691 C CA . ASP B 1 166 ? 28.597 -6.408 56.254 1.00 37.78 166 ASP B CA 1
ATOM 2692 C C . ASP B 1 166 ? 27.624 -7.398 55.577 1.00 36.25 166 ASP B C 1
ATOM 2693 O O . ASP B 1 166 ? 28.031 -8.471 55.122 1.00 37.22 166 ASP B O 1
ATOM 2698 N N . GLN B 1 167 ? 26.346 -7.034 55.542 1.00 34.10 167 GLN B N 1
ATOM 2699 C CA . GLN B 1 167 ? 25.308 -7.850 54.881 1.00 32.02 167 GLN B CA 1
ATOM 2700 C C . GLN B 1 167 ? 24.895 -7.170 53.578 1.00 29.72 167 GLN B C 1
ATOM 2701 O O . GLN B 1 167 ? 23.948 -7.601 52.896 1.00 25.55 167 GLN B O 1
ATOM 2707 N N . GLN B 1 168 ? 25.613 -6.108 53.203 1.00 27.53 168 GLN B N 1
ATOM 2708 C CA . GLN B 1 168 ? 25.331 -5.442 51.914 1.00 27.61 168 GLN B CA 1
ATOM 2709 C C . GLN B 1 168 ? 25.585 -6.455 50.773 1.00 24.48 168 GLN B C 1
ATOM 2710 O O . GLN B 1 168 ? 26.544 -7.268 50.800 1.00 25.01 168 GLN B O 1
ATOM 2716 N N . GLU B 1 169 ? 24.672 -6.470 49.796 1.00 22.24 169 GLU B N 1
ATOM 2717 C CA . GLU B 1 169 ? 24.800 -7.362 48.674 1.00 20.83 169 GLU B CA 1
ATOM 2718 C C . GLU B 1 169 ? 24.811 -6.575 47.349 1.00 21.85 169 GLU B C 1
ATOM 2719 O O . GLU B 1 169 ? 23.747 -6.181 46.905 1.00 21.34 169 GLU B O 1
ATOM 2725 N N . PRO B 1 170 ? 26.019 -6.353 46.742 1.00 20.82 170 PRO B N 1
ATOM 2726 C CA . PRO B 1 170 ? 26.116 -5.605 45.459 1.00 20.47 170 PRO B CA 1
ATOM 2727 C C . PRO B 1 170 ? 25.640 -6.372 44.254 1.00 20.79 170 PRO B C 1
ATOM 2728 O O . PRO B 1 170 ? 25.366 -5.753 43.174 1.00 22.42 170 PRO B O 1
ATOM 2732 N N . ARG B 1 171 ? 25.555 -7.695 44.352 1.00 18.12 171 ARG B N 1
ATOM 2733 C CA . ARG B 1 171 ? 25.117 -8.460 43.142 1.00 16.79 171 ARG B CA 1
ATOM 2734 C C . ARG B 1 171 ? 23.609 -8.417 42.940 1.00 18.16 171 ARG B C 1
ATOM 2735 O O . ARG B 1 171 ? 22.835 -8.371 43.874 1.00 18.81 171 ARG B O 1
ATOM 2743 N N . SER B 1 172 ? 23.199 -8.313 41.681 1.00 18.77 172 SER B N 1
ATOM 2744 C CA . SER B 1 172 ? 21.773 -8.357 41.376 1.00 18.25 172 SER B CA 1
ATOM 2745 C C . SER B 1 172 ? 21.182 -9.748 41.471 1.00 18.09 172 SER B C 1
ATOM 2746 O O . SER B 1 172 ? 21.901 -10.765 41.474 1.00 17.66 172 SER B O 1
ATOM 2749 N N . TYR B 1 173 ? 19.848 -9.847 41.491 1.00 18.48 173 TYR B N 1
ATOM 2750 C CA . TYR B 1 173 ? 19.269 -11.176 41.497 1.00 17.59 173 TYR B CA 1
ATOM 2751 C C . TYR B 1 173 ? 19.658 -11.955 40.247 1.00 17.97 173 TYR B C 1
ATOM 2752 O O . TYR B 1 173 ? 19.884 -13.158 40.308 1.00 18.48 173 TYR B O 1
ATOM 2761 N N . ARG B 1 174 ? 19.741 -11.278 39.086 1.00 18.92 174 ARG B N 1
ATOM 2762 C CA . ARG B 1 174 ? 20.119 -11.985 37.885 1.00 20.04 174 ARG B CA 1
ATOM 2763 C C . ARG B 1 174 ? 21.538 -12.568 38.058 1.00 19.36 174 ARG B C 1
ATOM 2764 O O . ARG B 1 174 ? 21.741 -13.696 37.679 1.00 20.22 174 ARG B O 1
ATOM 2772 N N . GLN B 1 175 ? 22.465 -11.824 38.669 1.00 18.72 175 GLN B N 1
ATOM 2773 C CA . GLN B 1 175 ? 23.833 -12.335 38.905 1.00 19.50 175 GLN B CA 1
ATOM 2774 C C . GLN B 1 175 ? 23.819 -13.525 39.892 1.00 19.51 175 GLN B C 1
ATOM 2775 O O . GLN B 1 175 ? 24.496 -14.596 39.669 1.00 20.89 175 GLN B O 1
ATOM 2781 N N . LEU B 1 176 ? 23.022 -13.382 40.946 1.00 18.21 176 LEU B N 1
ATOM 2782 C CA . LEU B 1 176 ? 22.971 -14.404 42.028 1.00 19.19 176 LEU B CA 1
ATOM 2783 C C . LEU B 1 176 ? 22.392 -15.722 41.533 1.00 19.70 176 LEU B C 1
ATOM 2784 O O . LEU B 1 176 ? 22.719 -16.798 42.042 1.00 21.14 176 LEU B O 1
ATOM 2789 N N . LEU B 1 177 ? 21.520 -15.625 40.523 1.00 19.27 177 LEU B N 1
ATOM 2790 C CA . LEU B 1 177 ? 20.854 -16.784 39.942 1.00 21.09 177 LEU B CA 1
ATOM 2791 C C . LEU B 1 177 ? 21.549 -17.360 38.693 1.00 21.59 177 LEU B C 1
ATOM 2792 O O . LEU B 1 177 ? 21.032 -18.321 38.075 1.00 22.18 177 LEU B O 1
ATOM 2797 N N . GLY B 1 178 ? 22.726 -16.812 38.369 1.00 21.22 178 GLY B N 1
ATOM 2798 C CA . GLY B 1 178 ? 23.576 -17.310 37.266 1.00 23.79 178 GLY B CA 1
ATOM 2799 C C . GLY B 1 178 ? 23.122 -16.859 35.889 1.00 24.33 178 GLY B C 1
ATOM 2800 O O . GLY B 1 178 ? 23.568 -17.382 34.872 1.00 27.16 178 GLY B O 1
ATOM 2801 N N . PHE B 1 179 ? 22.322 -15.796 35.834 1.00 22.74 179 PHE B N 1
ATOM 2802 C CA . PHE B 1 179 ? 21.920 -15.191 34.549 1.00 25.11 179 PHE B CA 1
ATOM 2803 C C . PHE B 1 179 ? 22.634 -13.845 34.254 1.00 27.17 179 PHE B C 1
ATOM 2804 O O . PHE B 1 179 ? 23.628 -13.544 34.930 1.00 28.30 179 PHE B O 1
#

Secondary structure (DSSP, 8-state):
---SSEEEEEEEEES-HHHHHHHHHHTT-EEEEEEEEEEEEEEE-TT-TTGGGT-EEEEEEEETT--EEEEEE-SSSSBEEEEE-S-HHHHHHHHHHTT-EEEEEEEEEEEEEEETTEEEEEEEETTTEEEEEEEEEES-GGGHHHHHHHHHHHHHHHT--GGGB--S-HHHHHT-/---SSEEEEEEEE-S-HHHHHHHHHHTTPEEEEEEEEEEEEEEE-TT-TTGGGT-EEEEEEEETTTEEEEEEE-SSTTBEEEEE-S-HHHHHHHHHHTT-EEEEEEEEEEEEEEETTEEEEEEEETTTEEEEEEEEEES-GGGHHHHHHHHHHHHHTTT--GGGB--S-HHHHTT-

Radius of gyration: 24.64 Å; Cα contacts (8 Å, |Δi|>4): 732; chains: 2; bounding box: 55×39×74 Å

Solvent-accessible surface area: 17018 Å² total; per-residue (Å²): 89,88,116,3,62,32,26,0,41,6,20,0,100,18,141,78,88,90,56,5,103,98,36,8,96,76,50,177,23,85,60,91,28,90,90,8,72,4,68,1,21,23,4,15,19,142,38,101,70,3,33,165,89,128,3,15,0,2,0,29,43,16,79,114,48,46,50,77,30,0,6,4,75,2,69,25,102,58,59,20,6,35,7,63,9,117,55,8,80,42,0,49,40,0,0,37,22,17,27,14,70,77,60,27,58,4,88,8,75,34,20,19,36,36,23,64,98,24,4,0,10,21,5,86,5,137,82,39,23,31,0,0,24,0,0,17,28,10,92,68,49,119,50,34,123,119,3,88,57,47,0,68,87,22,0,90,99,6,33,12,119,96,137,51,58,10,111,122,48,20,35,112,31,68,69,108,88,95,114,5,86,40,31,0,55,12,16,0,86,11,141,74,65,88,47,0,74,107,52,7,125,75,54,180,24,80,52,84,7,99,100,4,69,0,84,2,21,24,4,14,18,138,38,100,72,3,34,159,80,137,2,22,1,2,1,30,54,4,58,117,50,42,39,54,33,0,7,3,80,4,49,28,95,51,89,12,15,34,6,70,12,134,65,16,79,40,0,44,26,0,0,36,19,14,27,15,70,72,59,28,56,3,86,8,57,15,15,14,26,34,22,67,99,23,11,0,7,17,1,83,4,135,78,37,18,38,0,0,24,0,2,17,25,13,85,62,55,132,42,23,131,114,2,74,61,49,0,116,94,24,0,57,63,2,44,6,87,92,116,59,61,22,126,130,42,15,41,108,36,66,70,109

InterPro domains:
  IPR008173 Adenylyl cyclase CyaB [PTHR21028] (9-177)
  IPR008173 Adenylyl cyclase CyaB [TIGR00318] (10-178)
  IPR008173 Adenylyl cyclase CyaB [cd07890] (10-176)
  IPR023577 CYTH domain [PF01928] (9-173)
  IPR023577 CYTH domain [PS51707] (8-179)
  IPR023577 CYTH domain [SM01118] (8-179)
  IPR033469 CYTH-like domain superfamily [SSF55154] (8-177)

Nearest PDB structures (foldseek):
  3n10-assembly1_A  TM=9.805E-01  e=8.213E-32  Yersinia pestis
  2fjt-assembly1_B  TM=9.865E-01  e=4.487E-31  Yersinia pestis KIM10+
  2aca-assembly1_B  TM=9.653E-01  e=1.119E-21  Vibrio parahaemolyticus
  7ns9-assembly1_A  TM=7.899E-01  e=2.501E-12  Sulfolobus acidocaldarius DSM 639
  7ns8-assembly1_A-2  TM=6.352E-01  e=9.313E-12  Sulfolobus acidocaldarius DSM 639